Protein AF-A0A2D6X754-F1 (afdb_monomer_lite)

Foldseek 3Di:
DDPVQQADLVDEAEAEDAPVPDPPPPDDDQPPDFDWDDPCPPCPCSQPSHHYTYGYHHCFQAQLLRVLVVLVVCVVVVNLVVDFKDKRAHPQKDFLDADPPPPPPDRPCCLAVVPDDPAAFKEALAKAKDWDAPPDDDPDPLCRLVPCPVDDDRHPLDLPIAIQIWHARRIMMGGSVLSVLCVVLCLSPNVDRDGDPSCSCRVHGSVSQVSCLVVRHAHYYLDPLRPPQGSNDSCSSVSSVVSLAQRNCQQDACRRNNGHDDSNSSSMDRNPPDDPDPPDPHPCPVVVVVVVVVVVVVVVVD

Structure (mmCIF, N/CA/C/O backbone):
data_AF-A0A2D6X754-F1
#
_entry.id   AF-A0A2D6X754-F1
#
loop_
_atom_site.group_PDB
_atom_site.id
_atom_site.type_symbol
_atom_site.label_atom_id
_atom_site.label_alt_id
_atom_site.label_comp_id
_atom_site.label_asym_id
_atom_site.label_entity_id
_atom_site.label_seq_id
_atom_site.pdbx_PDB_ins_code
_atom_site.Cartn_x
_atom_site.Cartn_y
_atom_site.Cartn_z
_atom_site.occupancy
_atom_site.B_iso_or_equiv
_atom_site.auth_seq_id
_atom_site.auth_comp_id
_atom_site.auth_asym_id
_atom_site.auth_atom_id
_atom_site.pdbx_PDB_model_num
ATOM 1 N N . MET A 1 1 ? -20.996 18.149 6.672 1.00 32.00 1 MET A N 1
ATOM 2 C CA . MET A 1 1 ? -20.434 18.498 5.347 1.00 32.00 1 MET A CA 1
ATOM 3 C C . MET A 1 1 ? -19.478 17.388 4.972 1.00 32.00 1 MET A C 1
ATOM 5 O O . MET A 1 1 ? -18.436 17.264 5.597 1.00 32.00 1 MET A O 1
ATOM 9 N N . ASP A 1 2 ? -19.907 16.539 4.048 1.00 36.31 2 ASP A N 1
ATOM 10 C CA . ASP A 1 2 ? -19.253 15.282 3.703 1.00 36.31 2 ASP A CA 1
ATOM 11 C C . ASP A 1 2 ? -17.876 15.542 3.064 1.00 36.31 2 ASP A C 1
ATOM 13 O O . ASP A 1 2 ? -17.756 16.256 2.061 1.00 36.31 2 ASP A O 1
ATOM 17 N N . ASN A 1 3 ? -16.809 15.027 3.676 1.00 42.12 3 ASN A N 1
ATOM 18 C CA . ASN A 1 3 ? -15.446 15.225 3.180 1.00 42.12 3 ASN A CA 1
ATOM 19 C C . ASN A 1 3 ? -15.182 14.452 1.876 1.00 42.12 3 ASN A C 1
ATOM 21 O O . ASN A 1 3 ? -14.131 14.658 1.260 1.00 42.12 3 ASN A O 1
ATOM 25 N N . GLY A 1 4 ? -16.146 13.643 1.419 1.00 52.50 4 GLY A N 1
ATOM 26 C CA . GLY A 1 4 ? -16.016 12.752 0.267 1.00 52.50 4 GLY A CA 1
ATOM 27 C C . GLY A 1 4 ? -15.245 11.473 0.598 1.00 52.50 4 GLY A C 1
ATOM 28 O O . GLY A 1 4 ? -15.056 10.640 -0.280 1.00 52.50 4 GLY A O 1
ATOM 29 N N . VAL A 1 5 ? -14.806 11.325 1.852 1.00 59.38 5 VAL A N 1
ATOM 30 C CA . VAL A 1 5 ? -14.336 10.063 2.421 1.00 59.38 5 VAL A CA 1
ATOM 31 C C . VAL A 1 5 ? -15.564 9.421 3.049 1.00 59.38 5 VAL A C 1
ATOM 33 O O . VAL A 1 5 ? -16.036 9.883 4.086 1.00 59.38 5 VAL A O 1
ATOM 36 N N . LYS A 1 6 ? -16.108 8.397 2.393 1.00 67.81 6 LYS A N 1
ATOM 37 C CA . LYS A 1 6 ? -17.151 7.562 2.981 1.00 67.81 6 LYS A CA 1
ATOM 38 C C . LYS A 1 6 ? -16.463 6.572 3.910 1.00 67.81 6 LYS A C 1
ATOM 40 O O . LYS A 1 6 ? -15.642 5.790 3.439 1.00 67.81 6 LYS A O 1
ATOM 45 N N . TYR A 1 7 ? -16.773 6.647 5.196 1.00 75.62 7 TYR A N 1
ATOM 46 C CA . TYR A 1 7 ? -16.356 5.630 6.146 1.00 75.62 7 TYR A CA 1
ATOM 47 C C . TYR A 1 7 ? -17.317 4.446 6.053 1.00 75.62 7 TYR A C 1
ATOM 49 O O . TYR A 1 7 ? -18.530 4.639 5.934 1.00 75.62 7 TYR A O 1
ATOM 57 N N . ASP A 1 8 ? -16.766 3.240 6.032 1.00 80.12 8 ASP A N 1
ATOM 58 C CA . ASP A 1 8 ? -17.525 2.001 5.935 1.00 80.12 8 ASP A CA 1
ATOM 59 C C . ASP A 1 8 ? -17.558 1.304 7.296 1.00 80.12 8 ASP A C 1
ATOM 61 O O . ASP A 1 8 ? -16.564 1.288 8.016 1.00 80.12 8 ASP A O 1
ATOM 65 N N . LYS A 1 9 ? -18.709 0.743 7.657 1.00 81.81 9 LYS A N 1
ATOM 66 C CA . LYS A 1 9 ? -18.890 0.008 8.916 1.00 81.81 9 LYS A CA 1
ATOM 67 C C . LYS A 1 9 ? -18.151 -1.334 8.910 1.00 81.81 9 LYS A C 1
ATOM 69 O O . LYS A 1 9 ? -17.876 -1.871 9.975 1.00 81.81 9 LYS A O 1
ATOM 74 N N . ASP A 1 10 ? -17.852 -1.847 7.717 1.00 85.00 10 ASP A N 1
ATOM 75 C CA . ASP A 1 10 ? -17.143 -3.110 7.515 1.00 85.00 10 ASP A CA 1
ATOM 76 C C . ASP A 1 10 ? -15.613 -2.890 7.457 1.00 85.00 10 ASP A C 1
ATOM 78 O O . ASP A 1 10 ? -14.855 -3.810 7.156 1.00 85.00 10 ASP A O 1
ATOM 82 N N . VAL A 1 11 ? -15.144 -1.662 7.731 1.00 90.06 11 VAL A N 1
ATOM 83 C CA . VAL A 1 11 ? -13.727 -1.284 7.772 1.00 90.06 11 VAL A CA 1
ATOM 84 C C . VAL A 1 11 ? -13.398 -0.680 9.134 1.00 90.06 11 VAL A C 1
ATOM 86 O O . VAL A 1 11 ? -14.000 0.307 9.554 1.00 90.06 11 VAL A O 1
ATOM 89 N N . ASP A 1 12 ? -12.376 -1.224 9.790 1.00 90.69 12 ASP A N 1
ATOM 90 C CA . ASP A 1 12 ? -11.794 -0.609 10.980 1.00 90.69 12 ASP A CA 1
ATOM 91 C C . ASP A 1 12 ? -10.751 0.442 10.590 1.00 90.69 12 ASP A C 1
ATOM 93 O O . ASP A 1 12 ? -9.808 0.172 9.841 1.00 90.69 12 ASP A O 1
ATOM 97 N N . TYR A 1 13 ? -10.868 1.641 11.155 1.00 90.38 13 TYR A N 1
ATOM 98 C CA . TYR A 1 13 ? -9.925 2.731 10.909 1.00 90.38 13 TYR A CA 1
ATOM 99 C C . TYR A 1 13 ? -8.972 2.897 12.089 1.00 90.38 13 TYR A C 1
ATOM 101 O O . TYR A 1 13 ? -9.395 3.169 13.210 1.00 90.38 13 TYR A O 1
ATOM 109 N N . MET A 1 14 ? -7.668 2.796 11.837 1.00 90.75 14 MET A N 1
ATOM 110 C CA . MET A 1 14 ? -6.633 2.999 12.854 1.00 90.75 14 MET A CA 1
ATOM 111 C C . MET A 1 14 ? -5.862 4.284 12.556 1.00 90.75 14 MET A C 1
ATOM 113 O O . MET A 1 14 ? -5.132 4.380 11.571 1.00 90.75 14 MET A O 1
ATOM 117 N N . PHE A 1 15 ? -6.042 5.293 13.404 1.00 88.19 15 PHE A N 1
ATOM 118 C CA . PHE A 1 15 ? -5.400 6.596 13.275 1.00 88.19 15 PHE A CA 1
ATOM 119 C C . PHE A 1 15 ? -4.187 6.681 14.191 1.00 88.19 15 PHE A C 1
ATOM 121 O O . PHE A 1 15 ? -4.312 6.539 15.405 1.00 88.19 15 PHE A O 1
ATOM 128 N N . VAL A 1 16 ? -3.024 6.979 13.618 1.00 88.00 16 VAL A N 1
ATOM 129 C CA . VAL A 1 16 ? -1.785 7.188 14.373 1.00 88.00 16 VAL A CA 1
ATOM 130 C C . VAL A 1 16 ? -1.513 8.682 14.502 1.00 88.00 16 VAL A C 1
ATOM 132 O O . VAL A 1 16 ? -1.472 9.402 13.504 1.00 88.00 16 VAL A O 1
ATOM 135 N N . VAL A 1 17 ? -1.325 9.149 15.732 1.00 84.31 17 VAL A N 1
ATOM 136 C CA . VAL A 1 17 ? -1.020 10.541 16.060 1.00 84.31 17 VAL A CA 1
ATOM 137 C C . VAL A 1 17 ? 0.337 10.618 16.738 1.00 84.31 17 VAL A C 1
ATOM 139 O O . VAL A 1 17 ? 0.561 10.048 17.805 1.00 84.31 17 VAL A O 1
ATOM 142 N N . ASN A 1 18 ? 1.235 11.376 16.118 1.00 83.06 18 ASN A N 1
ATOM 143 C CA . ASN A 1 18 ? 2.538 11.665 16.692 1.00 83.06 18 ASN A CA 1
ATOM 144 C C . ASN A 1 18 ? 2.386 12.757 17.763 1.00 83.06 18 ASN A C 1
ATOM 146 O O . ASN A 1 18 ? 1.752 13.788 17.524 1.00 83.06 18 ASN A O 1
ATOM 150 N N . ILE A 1 19 ? 2.934 12.514 18.953 1.00 75.06 19 ILE A N 1
ATOM 151 C CA . ILE A 1 19 ? 2.722 13.348 20.150 1.00 75.06 19 ILE A CA 1
ATOM 152 C C . ILE A 1 19 ? 3.461 14.692 20.050 1.00 75.06 19 ILE A C 1
ATOM 154 O O . ILE A 1 19 ? 3.013 15.689 20.622 1.00 75.06 19 ILE A O 1
ATOM 158 N N . ASP A 1 20 ? 4.518 14.768 19.238 1.00 63.47 20 ASP A N 1
ATOM 159 C CA . ASP A 1 20 ? 5.234 16.008 18.929 1.00 63.47 20 ASP A CA 1
ATOM 160 C C . ASP A 1 20 ? 4.395 16.912 18.008 1.00 63.47 20 ASP A C 1
ATOM 162 O O . ASP A 1 20 ? 4.616 17.012 16.803 1.00 63.47 20 ASP A O 1
ATOM 166 N N . GLY A 1 21 ? 3.369 17.547 18.574 1.00 48.19 21 GLY A N 1
ATOM 167 C CA . GLY A 1 21 ? 2.449 18.420 17.838 1.00 48.19 21 GLY A CA 1
ATOM 168 C C . GLY A 1 21 ? 1.068 18.582 18.469 1.00 48.19 21 GLY A C 1
ATOM 169 O O . GLY A 1 21 ? 0.351 19.515 18.111 1.00 48.19 21 GLY A O 1
ATOM 170 N N . PHE A 1 22 ? 0.697 17.737 19.437 1.00 42.50 22 PHE A N 1
ATOM 171 C CA . PHE A 1 22 ? -0.524 17.908 20.224 1.00 42.50 22 PHE A CA 1
ATOM 172 C C . PHE A 1 22 ? -0.191 18.327 21.656 1.00 42.50 22 PHE A C 1
ATOM 174 O O . PHE A 1 22 ? 0.539 17.652 22.373 1.00 42.50 22 PHE A O 1
ATOM 181 N N . SER A 1 23 ? -0.802 19.416 22.119 1.00 40.66 23 SER A N 1
ATOM 182 C CA . SER A 1 23 ? -0.818 19.824 23.527 1.00 40.66 23 SER A CA 1
ATOM 183 C C . SER A 1 23 ? -1.727 18.924 24.384 1.00 40.66 23 SER A C 1
ATOM 185 O O . SER A 1 23 ? -2.465 19.418 25.229 1.00 40.66 23 SER A O 1
ATOM 187 N N . LEU A 1 24 ? -1.704 17.606 24.168 1.00 46.09 24 LEU A N 1
ATOM 188 C CA . LEU A 1 24 ? -2.275 16.609 25.080 1.00 46.09 24 LEU A CA 1
ATOM 189 C C . LEU A 1 24 ? -1.163 16.168 26.037 1.00 46.09 24 LEU A C 1
ATOM 191 O O . LEU A 1 24 ? -0.734 15.022 26.051 1.00 46.09 24 LEU A O 1
ATOM 195 N N . LYS A 1 25 ? -0.605 17.134 26.771 1.00 41.12 25 LYS A N 1
ATOM 196 C CA . LYS A 1 25 ? 0.648 16.964 27.516 1.00 41.12 25 LYS A CA 1
ATOM 197 C C . LYS A 1 25 ? 0.462 16.451 28.948 1.00 41.12 25 LYS A C 1
ATOM 199 O O . LYS A 1 25 ? 1.336 16.698 29.771 1.00 41.12 25 LYS A O 1
ATOM 204 N N . SER A 1 26 ? -0.638 15.769 29.277 1.00 41.66 26 SER A N 1
ATOM 205 C CA . SER A 1 26 ? -0.872 15.385 30.678 1.00 41.66 26 SER A CA 1
ATOM 206 C C . SER A 1 26 ? -1.496 14.024 30.973 1.00 41.66 26 SER A C 1
ATOM 208 O O . SER A 1 26 ? -1.582 13.718 32.154 1.00 41.66 26 SER A O 1
ATOM 210 N N . GLU A 1 27 ? -1.890 13.185 30.005 1.00 45.94 27 GLU A N 1
ATOM 211 C CA . GLU A 1 27 ? -2.621 11.949 30.377 1.00 45.94 27 GLU A CA 1
ATOM 212 C C . GLU A 1 27 ? -2.177 10.638 29.722 1.00 45.94 27 GLU A C 1
ATOM 214 O O . GLU A 1 27 ? -2.648 9.587 30.147 1.00 45.94 27 GLU A O 1
ATOM 219 N N . VAL A 1 28 ? -1.251 10.632 28.757 1.00 47.59 28 VAL A N 1
ATOM 220 C CA . VAL A 1 28 ? -0.825 9.367 28.132 1.00 47.59 28 VAL A CA 1
ATOM 221 C C . VAL A 1 28 ? 0.690 9.255 28.117 1.00 47.59 28 VAL A C 1
ATOM 223 O O . VAL A 1 28 ? 1.375 9.942 27.363 1.00 47.59 28 VAL A O 1
ATOM 226 N N . ASP A 1 29 ? 1.207 8.382 28.980 1.00 45.25 29 ASP A N 1
ATOM 227 C CA . ASP A 1 29 ? 2.594 7.934 28.949 1.00 45.25 29 ASP A CA 1
ATOM 228 C C . ASP A 1 29 ? 2.814 7.090 27.681 1.00 45.25 29 ASP A C 1
ATOM 230 O O . ASP A 1 29 ? 2.382 5.938 27.576 1.00 45.25 29 ASP A O 1
ATOM 234 N N . SER A 1 30 ? 3.460 7.704 26.686 1.00 47.53 30 SER A N 1
ATOM 235 C CA . SER A 1 30 ? 3.694 7.135 25.355 1.00 47.53 30 SER A CA 1
ATOM 236 C C . SER A 1 30 ? 4.577 5.889 25.365 1.00 47.53 30 SER A C 1
ATOM 238 O O . SER A 1 30 ? 4.575 5.133 24.391 1.00 47.53 30 SER A O 1
ATOM 240 N N . LYS A 1 31 ? 5.306 5.651 26.463 1.00 42.88 31 LYS A N 1
ATOM 241 C CA . LYS A 1 31 ? 6.276 4.558 26.574 1.00 42.88 31 LYS A CA 1
ATOM 242 C C . LYS A 1 31 ? 5.753 3.345 27.326 1.00 42.88 31 LYS A C 1
ATOM 244 O O . LYS A 1 31 ? 6.310 2.267 27.145 1.00 42.88 31 LYS A O 1
ATOM 249 N N . THR A 1 32 ? 4.696 3.487 28.126 1.00 43.34 32 THR A N 1
ATOM 250 C CA . THR A 1 32 ? 4.194 2.380 28.955 1.00 43.34 32 THR A CA 1
ATOM 251 C C . THR A 1 32 ? 2.835 1.839 28.526 1.00 43.34 32 THR A C 1
ATOM 253 O O . THR A 1 32 ? 2.556 0.687 28.854 1.00 43.34 32 THR A O 1
ATOM 256 N N . ASN A 1 33 ? 2.006 2.576 27.761 1.00 45.62 33 ASN A N 1
ATOM 257 C CA . ASN A 1 33 ? 0.754 2.002 27.237 1.00 45.62 33 ASN A CA 1
ATOM 258 C C . ASN A 1 33 ? 0.060 2.810 26.108 1.00 45.62 33 ASN A C 1
ATOM 260 O O . ASN A 1 33 ? -0.876 3.572 26.368 1.00 45.62 33 ASN A O 1
ATOM 264 N N . PRO A 1 34 ? 0.411 2.618 24.820 1.00 51.06 34 PRO A N 1
ATOM 265 C CA . PRO A 1 34 ? -0.417 3.092 23.711 1.00 51.06 34 PRO A CA 1
ATOM 266 C C . PRO A 1 34 ? -1.677 2.225 23.622 1.00 51.06 34 PRO A C 1
ATOM 268 O O . PRO A 1 34 ? -1.683 1.183 22.969 1.00 51.06 34 PRO A O 1
ATOM 271 N N . SER A 1 35 ? -2.727 2.635 24.329 1.00 56.31 35 SER A N 1
ATOM 272 C CA . SER A 1 35 ? -4.058 2.033 24.218 1.00 56.31 35 SER A CA 1
ATOM 273 C C . SER A 1 35 ? -4.779 2.574 22.982 1.00 56.31 35 SER A C 1
ATOM 275 O O . SER A 1 35 ? -4.536 3.704 22.557 1.00 56.31 35 SER A O 1
ATOM 277 N N . PHE A 1 36 ? -5.673 1.775 22.398 1.00 63.03 36 PHE A N 1
ATOM 278 C CA . PHE A 1 36 ? -6.602 2.263 21.382 1.00 63.03 36 PHE A CA 1
ATOM 279 C C . PHE A 1 36 ? -7.691 3.112 22.054 1.00 63.03 36 PHE A C 1
ATOM 281 O O . PHE A 1 36 ? -8.396 2.619 22.932 1.00 63.03 36 PHE A O 1
ATOM 288 N N . PHE A 1 37 ? -7.855 4.367 21.634 1.00 64.56 37 PHE A N 1
ATOM 289 C CA . PHE A 1 37 ? -8.924 5.251 22.127 1.00 64.56 37 PHE A CA 1
ATOM 290 C C . PHE A 1 37 ? -10.001 5.477 21.059 1.00 64.56 37 PHE A C 1
ATOM 292 O O . PHE A 1 37 ? -9.697 5.488 19.866 1.00 64.56 37 PHE A O 1
ATOM 299 N N . SER A 1 38 ? -11.252 5.703 21.472 1.00 63.84 38 SER A N 1
ATOM 300 C CA . SER A 1 38 ? -12.324 6.100 20.548 1.00 63.84 38 SER A CA 1
ATOM 301 C C . SER A 1 38 ? -12.141 7.567 20.113 1.00 63.84 38 SER A C 1
ATOM 303 O O . SER A 1 38 ? -12.009 8.433 20.980 1.00 63.84 38 SER A O 1
ATOM 305 N N . PRO A 1 39 ? -12.146 7.908 18.808 1.00 58.19 39 PRO A N 1
ATOM 306 C CA . PRO A 1 39 ? -11.902 9.274 18.325 1.00 58.19 39 PRO A CA 1
ATOM 307 C C . PRO A 1 39 ? -13.064 10.272 18.520 1.00 58.19 39 PRO A C 1
ATOM 309 O O . PRO A 1 39 ? -13.066 11.337 17.889 1.00 58.19 39 PRO A O 1
ATOM 312 N N . SER A 1 40 ? -14.065 9.943 19.342 1.00 55.25 40 SER A N 1
ATOM 313 C CA . SER A 1 40 ? -15.399 10.565 19.339 1.00 55.25 40 SER A CA 1
ATOM 314 C C . SER A 1 40 ? -15.411 12.091 19.495 1.00 55.25 40 SER A C 1
ATOM 316 O O . SER A 1 40 ? -16.270 12.750 18.917 1.00 55.25 40 SER A O 1
ATOM 318 N N . GLU A 1 41 ? -14.446 12.687 20.200 1.00 52.31 41 GLU A N 1
ATOM 319 C CA . GLU A 1 41 ? -14.429 14.140 20.445 1.00 52.31 41 GLU A CA 1
ATOM 320 C C . GLU A 1 41 ? -13.942 14.983 19.252 1.00 52.31 41 GLU A C 1
ATOM 322 O O . GLU A 1 41 ? -14.348 16.136 19.111 1.00 52.31 41 GLU A O 1
ATOM 327 N N . LYS A 1 42 ? -13.088 14.438 18.369 1.00 52.69 42 LYS A N 1
ATOM 328 C CA . LYS A 1 42 ? -12.464 15.213 17.269 1.00 52.69 42 LYS A CA 1
ATOM 329 C C . LYS A 1 42 ? -13.120 15.014 15.908 1.00 52.69 42 LYS A C 1
ATOM 331 O O . LYS A 1 42 ? -13.037 15.904 15.064 1.00 52.69 42 LYS A O 1
ATOM 336 N N . PHE A 1 43 ? -13.750 13.865 15.682 1.00 57.19 43 PHE A N 1
ATOM 337 C CA . PHE A 1 43 ? -14.337 13.523 14.383 1.00 57.19 43 PHE A CA 1
ATOM 338 C C . PHE A 1 43 ? -15.857 13.753 14.318 1.00 57.19 43 PHE A C 1
ATOM 340 O O . PHE A 1 43 ? -16.434 13.683 13.231 1.00 57.19 43 PHE A O 1
ATOM 347 N N . GLY A 1 44 ? -16.506 14.091 15.441 1.00 60.69 44 GLY A N 1
ATOM 348 C CA . GLY A 1 44 ? -17.955 14.308 15.510 1.00 60.69 44 GLY A CA 1
ATOM 349 C C . GLY A 1 44 ? -18.739 13.127 14.924 1.00 60.69 44 GLY A C 1
ATOM 350 O O . GLY A 1 44 ? -18.314 11.980 15.028 1.00 60.69 44 GLY A O 1
ATOM 351 N N . ASN A 1 45 ? -19.843 13.409 14.227 1.00 64.06 45 ASN A N 1
ATOM 352 C CA . ASN A 1 45 ? -20.685 12.375 13.606 1.00 64.06 45 ASN A CA 1
ATOM 353 C C . ASN A 1 45 ? -20.042 11.701 12.372 1.00 64.06 45 ASN A C 1
ATOM 355 O O . ASN A 1 45 ? -20.653 10.823 11.775 1.00 64.06 45 ASN A O 1
ATOM 359 N N . ALA A 1 46 ? -18.839 12.103 11.934 1.00 64.94 46 ALA A N 1
ATOM 360 C CA . ALA A 1 46 ? -18.222 11.534 10.727 1.00 64.94 46 ALA A CA 1
ATOM 361 C C . ALA A 1 46 ? -17.840 10.051 10.882 1.00 64.94 46 ALA A C 1
ATOM 363 O O . ALA A 1 46 ? -17.693 9.361 9.880 1.00 64.94 46 ALA A O 1
ATOM 364 N N . LEU A 1 47 ? -17.687 9.584 12.124 1.00 67.94 47 LEU A N 1
ATOM 365 C CA . LEU A 1 47 ? -17.387 8.193 12.472 1.00 67.94 47 LEU A CA 1
ATOM 366 C C . LEU A 1 47 ? -18.572 7.508 13.173 1.00 67.94 47 LEU A C 1
ATOM 368 O O . LEU A 1 47 ? -18.403 6.484 13.829 1.00 67.94 47 LEU A O 1
ATOM 372 N N . GLU A 1 48 ? -19.776 8.077 13.084 1.00 70.19 48 GLU A N 1
ATOM 373 C CA . GLU A 1 48 ? -20.963 7.473 13.687 1.00 70.19 48 GLU A CA 1
ATOM 374 C C . GLU A 1 48 ? -21.241 6.100 13.051 1.00 70.19 48 GLU A C 1
ATOM 376 O O . GLU A 1 48 ? -21.378 5.982 11.834 1.00 70.19 48 GLU A O 1
ATOM 381 N N . GLY A 1 49 ? -21.286 5.050 13.877 1.00 71.25 49 GLY A N 1
ATOM 382 C CA . GLY A 1 49 ? -21.457 3.667 13.417 1.00 71.25 49 GLY A CA 1
ATOM 383 C C . GLY A 1 49 ? -20.219 3.042 12.761 1.00 71.25 49 GLY A C 1
ATOM 384 O O . GLY A 1 49 ? -20.327 1.951 12.207 1.00 71.25 49 GLY A O 1
ATOM 385 N N . VAL A 1 50 ? -19.063 3.709 12.826 1.00 79.81 50 VAL A N 1
ATOM 386 C CA . VAL A 1 50 ? -17.791 3.246 12.260 1.00 79.81 50 VAL A CA 1
ATOM 387 C C . VAL A 1 50 ? -16.829 2.910 13.391 1.00 79.81 50 VAL A C 1
ATOM 389 O O . VAL A 1 50 ? -16.626 3.702 14.313 1.00 79.81 50 VAL A O 1
ATOM 392 N N . SER A 1 51 ? -16.204 1.740 13.306 1.00 83.19 51 SER A N 1
ATOM 393 C CA . SER A 1 51 ? -15.146 1.350 14.227 1.00 83.19 51 SER A CA 1
ATOM 394 C C . SER A 1 51 ? -13.872 2.121 13.894 1.00 83.19 51 SER A C 1
ATOM 396 O O . SER A 1 51 ? -13.282 1.998 12.818 1.00 83.19 51 SER A O 1
ATOM 398 N N . ALA A 1 52 ? -13.463 2.980 14.819 1.00 83.00 52 ALA A N 1
ATOM 399 C CA . ALA A 1 52 ? -12.262 3.773 14.679 1.00 83.00 52 ALA A CA 1
ATOM 400 C C . ALA A 1 52 ? -11.477 3.772 15.983 1.00 83.00 52 ALA A C 1
ATOM 402 O O . ALA A 1 52 ? -12.039 3.889 17.073 1.00 83.00 52 ALA A O 1
ATOM 403 N N . LYS A 1 53 ? -10.161 3.651 15.857 1.00 82.75 53 LYS A N 1
ATOM 404 C CA . LYS A 1 53 ? -9.223 3.561 16.967 1.00 82.75 53 LYS A CA 1
ATOM 405 C C . LYS A 1 53 ? -8.124 4.599 16.776 1.00 82.75 53 LYS A C 1
ATOM 407 O O . LYS A 1 53 ? -7.605 4.775 15.676 1.00 82.75 53 LYS A O 1
ATOM 412 N N . LEU A 1 54 ? -7.767 5.288 17.849 1.00 81.56 54 LEU A N 1
ATOM 413 C CA . LEU A 1 54 ? -6.686 6.265 17.890 1.00 81.56 54 LEU A CA 1
ATOM 414 C C . LEU A 1 54 ? -5.492 5.689 18.649 1.00 81.56 54 LEU A C 1
ATOM 416 O O . LEU A 1 54 ? -5.666 5.117 19.722 1.00 81.56 54 LEU A O 1
ATOM 420 N N . MET A 1 55 ? -4.294 5.901 18.118 1.00 81.81 55 MET A N 1
ATOM 421 C CA . MET A 1 55 ? -3.030 5.488 18.710 1.00 81.81 55 MET A CA 1
ATOM 422 C C . MET A 1 55 ? -2.077 6.671 18.783 1.00 81.81 55 MET A C 1
ATOM 424 O O . MET A 1 55 ? -1.882 7.374 17.795 1.00 81.81 55 MET A O 1
ATOM 428 N N . MET A 1 56 ? -1.475 6.884 19.949 1.00 82.69 56 MET A N 1
ATOM 429 C CA . MET A 1 56 ? -0.504 7.954 20.162 1.00 82.69 56 MET A CA 1
ATOM 430 C C . MET A 1 56 ? 0.898 7.380 20.333 1.00 82.69 56 MET A C 1
ATOM 432 O O . MET A 1 56 ? 1.069 6.362 21.001 1.00 82.69 56 MET A O 1
ATOM 436 N N . ARG A 1 57 ? 1.892 8.032 19.725 1.00 85.94 57 ARG A N 1
ATOM 437 C CA . ARG A 1 57 ? 3.296 7.593 19.748 1.00 85.94 57 ARG A CA 1
ATOM 438 C C . ARG A 1 57 ? 4.279 8.750 19.560 1.00 85.94 57 ARG A C 1
ATOM 440 O O . ARG A 1 57 ? 3.903 9.825 19.095 1.00 85.94 57 ARG A O 1
ATOM 447 N N . ASP A 1 58 ? 5.548 8.513 19.869 1.00 84.44 58 ASP A N 1
ATOM 448 C CA . ASP A 1 58 ? 6.642 9.463 19.616 1.00 84.44 58 ASP A CA 1
ATOM 449 C C . ASP A 1 58 ? 6.863 9.646 18.097 1.00 84.44 58 ASP A C 1
ATOM 451 O O . ASP A 1 58 ? 6.592 8.730 17.318 1.00 84.44 58 ASP A O 1
ATOM 455 N N . ASN A 1 59 ? 7.351 10.797 17.623 1.00 86.12 59 ASN A N 1
ATOM 456 C CA . ASN A 1 59 ? 7.504 11.069 16.183 1.00 86.12 59 ASN A CA 1
ATOM 457 C C . ASN A 1 59 ? 8.820 10.512 15.591 1.00 86.12 59 ASN A C 1
ATOM 459 O O . ASN A 1 59 ? 9.699 11.280 15.212 1.00 86.12 59 ASN A O 1
ATOM 463 N N . VAL A 1 60 ? 8.950 9.184 15.494 1.00 88.88 60 VAL A N 1
ATOM 464 C CA . VAL A 1 60 ? 10.150 8.494 14.963 1.00 88.88 60 VAL A CA 1
ATOM 465 C C . VAL A 1 60 ? 9.802 7.461 13.883 1.00 88.88 60 VAL A C 1
ATOM 467 O O . VAL A 1 60 ? 8.721 6.876 13.882 1.00 88.88 60 VAL A O 1
ATOM 470 N N . GLY A 1 61 ? 10.694 7.207 12.937 1.00 88.69 61 GLY A N 1
ATOM 471 C CA . GLY A 1 61 ? 10.519 6.215 11.873 1.00 88.69 61 GLY A CA 1
ATOM 472 C C . GLY A 1 61 ? 9.574 6.627 10.745 1.00 88.69 61 GLY A C 1
ATOM 473 O O . GLY A 1 61 ? 9.248 5.812 9.882 1.00 88.69 61 GLY A O 1
ATOM 474 N N . ARG A 1 62 ? 9.124 7.890 10.727 1.00 89.69 62 ARG A N 1
ATOM 475 C CA . ARG A 1 62 ? 8.225 8.449 9.699 1.00 89.69 62 ARG A CA 1
ATOM 476 C C . ARG A 1 62 ? 6.981 7.567 9.484 1.00 89.69 62 ARG A C 1
ATOM 478 O O . ARG A 1 62 ? 6.375 7.090 10.441 1.00 89.69 62 ARG A O 1
ATOM 485 N N . ASP A 1 63 ? 6.591 7.385 8.224 1.00 90.69 63 ASP A N 1
ATOM 486 C CA . ASP A 1 63 ? 5.415 6.636 7.789 1.00 90.69 63 ASP A CA 1
ATOM 487 C C . ASP A 1 63 ? 5.485 5.181 8.301 1.00 90.69 63 ASP A C 1
ATOM 489 O O . ASP A 1 63 ? 4.552 4.716 8.955 1.00 90.69 63 ASP A O 1
ATOM 493 N N . PHE A 1 64 ? 6.631 4.509 8.116 1.00 94.31 64 PHE A N 1
ATOM 494 C CA . PHE A 1 64 ? 6.845 3.130 8.570 1.00 94.31 64 PHE A CA 1
ATOM 495 C C . PHE A 1 64 ? 6.858 2.976 10.080 1.00 94.31 64 PHE A C 1
ATOM 497 O O . PHE A 1 64 ? 6.355 1.978 10.575 1.00 94.31 64 PHE A O 1
ATOM 504 N N . GLY A 1 65 ? 7.347 3.964 10.824 1.00 93.69 65 GLY A N 1
ATOM 505 C CA . GLY A 1 65 ? 7.187 3.974 12.268 1.00 93.69 65 GLY A CA 1
ATOM 506 C C . GLY A 1 65 ? 5.704 3.888 12.634 1.00 93.69 65 GLY A C 1
ATOM 507 O O . GLY A 1 65 ? 5.313 3.055 13.457 1.00 93.69 65 GLY A O 1
ATOM 508 N N . GLY A 1 66 ? 4.871 4.757 12.057 1.00 92.94 66 GLY A N 1
ATOM 509 C CA . GLY A 1 66 ? 3.430 4.744 12.312 1.00 92.94 66 GLY A CA 1
ATOM 510 C C . GLY A 1 66 ? 2.799 3.389 11.989 1.00 92.94 66 GLY A C 1
ATOM 511 O O . GLY A 1 66 ? 2.052 2.854 12.805 1.00 92.94 66 GLY A O 1
ATOM 512 N N . TYR A 1 67 ? 3.169 2.805 10.849 1.00 96.12 67 TYR A N 1
ATOM 513 C CA . TYR A 1 67 ? 2.703 1.484 10.426 1.00 96.12 67 TYR A CA 1
ATOM 514 C C . TYR A 1 67 ? 3.142 0.373 11.391 1.00 96.12 67 TYR A C 1
ATOM 516 O O . TYR A 1 67 ? 2.293 -0.384 11.859 1.00 96.12 67 TYR A O 1
ATOM 524 N N . SER A 1 68 ? 4.426 0.323 11.765 1.00 95.94 68 SER A N 1
ATOM 525 C CA . SER A 1 68 ? 4.963 -0.647 12.730 1.00 95.94 68 SER A CA 1
ATOM 526 C C . SER A 1 68 ? 4.250 -0.574 14.075 1.00 95.94 68 SER A C 1
ATOM 528 O O . SER A 1 68 ? 3.945 -1.603 14.660 1.00 95.94 68 SER A O 1
ATOM 530 N N . CYS A 1 69 ? 3.931 0.634 14.550 1.00 93.69 69 CYS A N 1
ATOM 531 C CA . CYS A 1 69 ? 3.234 0.830 15.821 1.00 93.69 69 CYS A CA 1
ATOM 532 C C . CYS A 1 69 ? 1.855 0.151 15.833 1.00 93.69 69 CYS A C 1
ATOM 534 O O . CYS A 1 69 ? 1.496 -0.524 16.797 1.00 93.69 69 CYS A O 1
ATOM 536 N N . VAL A 1 70 ? 1.101 0.287 14.738 1.00 94.06 70 VAL A N 1
ATOM 537 C CA . VAL A 1 70 ? -0.212 -0.355 14.598 1.00 94.06 70 VAL A CA 1
ATOM 538 C C . VAL A 1 70 ? -0.068 -1.869 14.496 1.00 94.06 70 VAL A C 1
ATOM 540 O O . VAL A 1 70 ? -0.758 -2.590 15.215 1.00 94.06 70 VAL A O 1
ATOM 543 N N . VAL A 1 71 ? 0.843 -2.352 13.649 1.00 96.50 71 VAL A N 1
ATOM 544 C CA . VAL A 1 71 ? 1.063 -3.792 13.443 1.00 96.50 71 VAL A CA 1
ATOM 545 C C . VAL A 1 71 ? 1.495 -4.477 14.741 1.00 96.50 71 VAL A C 1
ATOM 547 O O . VAL A 1 71 ? 0.877 -5.463 15.136 1.00 96.50 71 VAL A O 1
ATOM 550 N N . ASP A 1 72 ? 2.467 -3.914 15.462 1.00 95.12 72 ASP A N 1
ATOM 551 C CA . ASP A 1 72 ? 2.937 -4.412 16.764 1.00 95.12 72 ASP A CA 1
ATOM 552 C C . ASP A 1 72 ? 1.791 -4.550 17.779 1.00 95.12 72 ASP A C 1
ATOM 554 O O . ASP A 1 72 ? 1.700 -5.532 18.518 1.00 95.12 72 ASP A O 1
ATOM 558 N N . ARG A 1 73 ? 0.852 -3.599 17.780 1.00 91.12 73 ARG A N 1
ATOM 559 C CA . ARG A 1 73 ? -0.318 -3.619 18.668 1.00 91.12 73 ARG A CA 1
ATOM 560 C C . ARG A 1 73 ? -1.341 -4.664 18.252 1.00 91.12 73 ARG A C 1
ATOM 562 O O . ARG A 1 73 ? -1.889 -5.327 19.131 1.00 91.12 73 ARG A O 1
ATOM 569 N N . LEU A 1 74 ? -1.591 -4.839 16.958 1.00 94.00 74 LEU A N 1
ATOM 570 C CA . LEU A 1 74 ? -2.468 -5.909 16.481 1.00 94.00 74 LEU A CA 1
ATOM 571 C C . LEU A 1 74 ? -1.901 -7.286 16.823 1.00 94.00 74 LEU A C 1
ATOM 573 O O . LEU A 1 74 ? -2.641 -8.134 17.317 1.00 94.00 74 LEU A O 1
ATOM 577 N N . VAL A 1 75 ? -0.596 -7.485 16.641 1.00 95.25 75 VAL A N 1
ATOM 578 C CA . VAL A 1 75 ? 0.087 -8.737 16.994 1.00 95.25 75 VAL A CA 1
ATOM 579 C C . VAL A 1 75 ? 0.037 -8.976 18.505 1.00 95.25 75 VAL A C 1
ATOM 581 O O . VAL A 1 75 ? -0.439 -10.021 18.943 1.00 95.25 75 VAL A O 1
ATOM 584 N N . SER A 1 76 ? 0.439 -7.991 19.313 1.00 93.25 76 SER A N 1
ATOM 585 C CA . SER A 1 76 ? 0.520 -8.131 20.777 1.00 93.25 76 SER A CA 1
ATOM 586 C C . SER A 1 76 ? -0.833 -8.382 21.452 1.00 93.25 76 SER A C 1
ATOM 588 O O . SER A 1 76 ? -0.880 -8.969 22.529 1.00 93.25 76 SER A O 1
ATOM 590 N N . ASN A 1 77 ? -1.936 -7.950 20.830 1.00 91.19 77 ASN A N 1
ATOM 591 C CA . ASN A 1 77 ? -3.295 -8.182 21.331 1.00 91.19 77 ASN A CA 1
ATOM 592 C C . ASN A 1 77 ? -3.995 -9.377 20.655 1.00 91.19 77 ASN A C 1
ATOM 594 O O . ASN A 1 77 ? -5.171 -9.609 20.919 1.00 91.19 77 ASN A O 1
ATOM 598 N N . GLY A 1 78 ? -3.314 -10.120 19.774 1.00 93.06 78 GLY A N 1
ATOM 599 C CA . GLY A 1 78 ? -3.903 -11.253 19.051 1.00 93.06 78 GLY A CA 1
ATOM 600 C C . GLY A 1 78 ? -4.965 -10.870 18.011 1.00 93.06 78 GLY A C 1
ATOM 601 O O . GLY A 1 78 ? -5.706 -11.737 17.559 1.00 93.06 78 GLY A O 1
ATOM 602 N N . LEU A 1 79 ? -5.031 -9.595 17.616 1.00 93.12 79 LEU A N 1
ATOM 603 C CA . LEU A 1 79 ? -6.044 -9.041 16.708 1.00 93.12 79 LEU A CA 1
ATOM 604 C C . LEU A 1 79 ? -5.625 -9.089 15.234 1.00 93.12 79 LEU A C 1
ATOM 606 O O . LEU A 1 79 ? -6.449 -8.862 14.357 1.00 93.12 79 LEU A O 1
ATOM 610 N N . ILE A 1 80 ? -4.351 -9.361 14.929 1.00 94.88 80 ILE A N 1
ATOM 611 C CA . ILE A 1 80 ? -3.860 -9.371 13.538 1.00 94.88 80 ILE A CA 1
ATOM 612 C C . ILE A 1 80 ? -4.645 -10.360 12.655 1.00 94.88 80 ILE A C 1
ATOM 614 O O . ILE A 1 80 ? -4.908 -10.080 11.492 1.00 94.88 80 ILE A O 1
ATOM 618 N N . ASN A 1 81 ? -5.106 -11.470 13.237 1.00 94.56 81 ASN A N 1
ATOM 619 C CA . ASN A 1 81 ? -5.851 -12.518 12.539 1.00 94.56 81 ASN A CA 1
ATOM 620 C C . ASN A 1 81 ? -7.336 -12.189 12.316 1.00 94.56 81 ASN A C 1
ATOM 622 O O . ASN A 1 81 ? -8.028 -12.966 11.663 1.00 94.56 81 ASN A O 1
ATOM 626 N N . GLU A 1 82 ? -7.834 -11.068 12.844 1.00 94.06 82 GLU A N 1
ATOM 627 C CA . GLU A 1 82 ? -9.221 -10.620 12.643 1.00 94.06 82 GLU A CA 1
ATOM 628 C C . GLU A 1 82 ? -9.416 -9.890 11.306 1.00 94.06 82 GLU A C 1
ATOM 630 O O . GLU A 1 82 ? -10.547 -9.644 10.896 1.00 94.06 82 GLU A O 1
ATOM 635 N N . TYR A 1 83 ? -8.322 -9.561 10.612 1.00 95.62 83 TYR A N 1
ATOM 636 C CA . TYR A 1 83 ? -8.334 -8.794 9.371 1.00 95.62 83 TYR A CA 1
ATOM 637 C C . TYR A 1 83 ? -7.896 -9.660 8.189 1.00 95.62 83 TYR A C 1
ATOM 639 O O . TYR A 1 83 ? -6.946 -10.445 8.283 1.00 95.62 83 TYR A O 1
ATOM 647 N N . ASP A 1 84 ? -8.588 -9.520 7.060 1.00 96.50 84 ASP A N 1
ATOM 648 C CA . ASP A 1 84 ? -8.217 -10.174 5.797 1.00 96.50 84 ASP A CA 1
ATOM 649 C C . ASP A 1 84 ? -7.273 -9.302 4.961 1.00 96.50 84 ASP A C 1
ATOM 651 O O . ASP A 1 84 ? -6.390 -9.813 4.273 1.00 96.50 84 ASP A O 1
ATOM 655 N N . TYR A 1 85 ? -7.436 -7.979 5.064 1.00 98.12 85 TYR A N 1
ATOM 656 C CA . TYR A 1 85 ? -6.676 -6.988 4.315 1.00 98.12 85 TYR A CA 1
ATOM 657 C C . TYR A 1 85 ? -6.216 -5.839 5.205 1.00 98.12 85 TYR A C 1
ATOM 659 O O . TYR A 1 85 ? -6.944 -5.371 6.082 1.00 98.12 85 TYR A O 1
ATOM 667 N N . PHE A 1 86 ? -5.031 -5.324 4.899 1.00 98.38 86 PHE A N 1
ATOM 6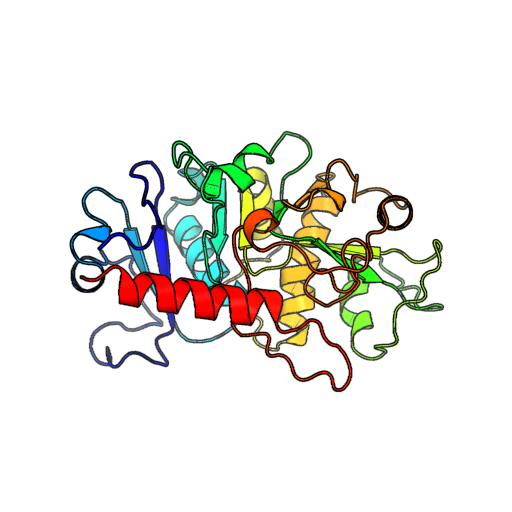68 C CA . PHE A 1 86 ? -4.405 -4.194 5.573 1.00 98.38 86 PHE A CA 1
ATOM 669 C C . PHE A 1 86 ? -4.123 -3.116 4.542 1.00 98.38 86 PHE A C 1
ATOM 671 O O . PHE A 1 86 ? -3.429 -3.374 3.561 1.00 98.38 86 PHE A O 1
ATOM 678 N N . VAL A 1 87 ? -4.647 -1.909 4.758 1.00 97.88 87 VAL A N 1
ATOM 679 C CA . VAL A 1 87 ? -4.412 -0.765 3.871 1.00 97.88 87 VAL A CA 1
ATOM 680 C C . VAL A 1 87 ? -3.703 0.334 4.643 1.00 97.88 87 VAL A C 1
ATOM 682 O O . VAL A 1 87 ? -4.252 0.927 5.570 1.00 97.88 87 VAL A O 1
ATOM 685 N N . PHE A 1 88 ? -2.471 0.611 4.240 1.00 97.56 88 PHE A N 1
ATOM 686 C CA . PHE A 1 88 ? -1.610 1.611 4.845 1.00 97.56 88 PHE A CA 1
ATOM 687 C C . PHE A 1 88 ? -1.729 2.910 4.063 1.00 97.56 88 PHE A C 1
ATOM 689 O O . PHE A 1 88 ? -1.661 2.918 2.832 1.00 97.56 88 PHE A O 1
ATOM 696 N N . LEU A 1 89 ? -1.920 4.019 4.774 1.00 94.56 89 LEU A N 1
ATOM 697 C CA . LEU A 1 89 ? -2.097 5.332 4.171 1.00 94.56 89 LEU A CA 1
ATOM 698 C C . LEU A 1 89 ? -1.309 6.377 4.946 1.00 94.56 89 LEU A C 1
ATOM 700 O O . LEU A 1 89 ? -1.469 6.539 6.157 1.00 94.56 89 LEU A O 1
ATOM 704 N N . ASN A 1 90 ? -0.492 7.135 4.228 1.00 90.12 90 ASN A N 1
ATOM 705 C CA . ASN A 1 90 ? 0.285 8.190 4.838 1.00 90.12 90 ASN A CA 1
ATOM 706 C C . ASN A 1 90 ? -0.511 9.496 5.019 1.00 90.12 90 ASN A C 1
ATOM 708 O O . ASN A 1 90 ? -1.258 9.913 4.141 1.00 90.12 90 ASN A O 1
ATOM 712 N N . GLN A 1 91 ? -0.238 10.230 6.101 1.00 83.38 91 GLN A N 1
ATOM 713 C CA . GLN A 1 91 ? -0.886 11.505 6.434 1.00 83.38 91 GLN A CA 1
ATOM 714 C C . GLN A 1 91 ? -0.659 12.654 5.431 1.00 83.38 91 GLN A C 1
ATOM 716 O O . GLN A 1 91 ? -1.452 13.591 5.388 1.00 83.38 91 GLN A O 1
ATOM 721 N N . THR A 1 92 ? 0.411 12.634 4.626 1.00 80.00 92 THR A N 1
ATOM 722 C CA . THR A 1 92 ? 0.734 13.743 3.707 1.00 80.00 92 THR A CA 1
ATOM 723 C C . THR A 1 92 ? 0.095 13.593 2.325 1.00 80.00 92 THR A C 1
ATOM 725 O O . THR A 1 92 ? 0.342 14.409 1.425 1.00 80.00 92 THR A O 1
ATOM 728 N N . VAL A 1 93 ? -0.708 12.552 2.117 1.00 81.75 93 VAL A N 1
ATOM 729 C CA . VAL A 1 93 ? -1.471 12.364 0.882 1.00 81.75 93 VAL A CA 1
ATOM 730 C C . VAL A 1 93 ? -2.743 13.202 0.894 1.00 81.75 93 VAL A C 1
ATOM 732 O O . VAL A 1 93 ? -3.236 13.638 1.931 1.00 81.75 93 VAL A O 1
ATOM 735 N N . THR A 1 94 ? -3.303 13.444 -0.281 1.00 81.44 94 THR A N 1
ATOM 736 C CA . THR A 1 94 ? -4.655 13.964 -0.416 1.00 81.44 94 THR A CA 1
ATOM 737 C C . THR A 1 94 ? -5.484 13.046 -1.286 1.00 81.44 94 THR A C 1
ATOM 739 O O . THR A 1 94 ? -5.054 12.650 -2.367 1.00 81.44 94 THR A O 1
ATOM 742 N N . GLY A 1 95 ? -6.688 12.749 -0.812 1.00 82.38 95 GLY A N 1
ATOM 743 C CA . GLY A 1 95 ? -7.645 11.880 -1.467 1.00 82.38 95 GLY A CA 1
ATOM 744 C C . GLY A 1 95 ? -8.705 11.388 -0.476 1.00 82.38 95 GLY A C 1
ATOM 745 O O . GLY A 1 95 ? -8.818 11.961 0.611 1.00 82.38 95 GLY A O 1
ATOM 746 N N . PRO A 1 96 ? -9.488 10.370 -0.859 1.00 88.19 96 PRO A N 1
ATOM 747 C CA . PRO A 1 96 ? -9.482 9.762 -2.183 1.00 88.19 96 PRO A CA 1
ATOM 748 C C . PRO A 1 96 ? -10.010 10.745 -3.248 1.00 88.19 96 PRO A C 1
ATOM 750 O O . PRO A 1 96 ? -10.845 11.623 -2.989 1.00 88.19 96 PRO A O 1
ATOM 753 N N . LEU A 1 97 ? -9.455 10.673 -4.454 1.00 85.56 97 LEU A N 1
ATOM 754 C CA . LEU A 1 97 ? -9.793 11.523 -5.589 1.00 85.56 97 LEU A CA 1
ATOM 755 C C . LEU A 1 97 ? -10.497 10.684 -6.648 1.00 85.56 97 LEU A C 1
ATOM 757 O O . LEU A 1 97 ? -9.886 9.839 -7.285 1.00 85.56 97 LEU A O 1
ATOM 761 N N . PHE A 1 98 ? -11.771 10.992 -6.877 1.00 86.38 98 PHE A N 1
ATOM 762 C CA . PHE A 1 98 ? -12.584 10.300 -7.866 1.00 86.38 98 PHE A CA 1
ATOM 763 C C . PHE A 1 98 ? -13.100 11.228 -8.965 1.00 86.38 98 PHE A C 1
ATOM 765 O O . PHE A 1 98 ? -13.374 12.408 -8.690 1.00 86.38 98 PHE A O 1
ATOM 772 N N . PRO A 1 99 ? -13.265 10.712 -10.198 1.00 83.94 99 PRO A N 1
ATOM 773 C CA . PRO A 1 99 ? -13.956 11.428 -11.258 1.00 83.94 99 PRO A CA 1
ATOM 774 C C . PRO A 1 99 ? -15.436 11.621 -10.913 1.00 83.94 99 PRO A C 1
ATOM 776 O O . PRO A 1 99 ? -16.015 10.883 -10.122 1.00 83.94 99 PRO A O 1
ATOM 779 N N . ARG A 1 100 ? -16.090 12.601 -11.555 1.00 81.38 100 ARG A N 1
ATOM 780 C CA . ARG A 1 100 ? -17.516 12.917 -11.318 1.00 81.38 100 ARG A CA 1
ATOM 781 C C . ARG A 1 100 ? -18.447 11.721 -11.549 1.00 81.38 100 ARG A C 1
ATOM 783 O O . ARG A 1 100 ? -19.522 11.676 -10.968 1.00 81.38 100 ARG A O 1
ATOM 790 N N . TRP A 1 101 ? -18.059 10.815 -12.440 1.00 83.00 101 TRP A N 1
ATOM 791 C CA . TRP A 1 101 ? -18.837 9.639 -12.821 1.00 83.00 101 TRP A CA 1
ATOM 792 C C . TRP A 1 101 ? -18.580 8.416 -11.928 1.00 83.00 101 TRP A C 1
ATOM 794 O O . TRP A 1 101 ? -19.206 7.386 -12.147 1.00 83.00 101 TRP A O 1
ATOM 804 N N . TYR A 1 102 ? -17.699 8.511 -10.926 1.00 84.50 102 TYR A N 1
ATOM 805 C CA . TYR A 1 102 ? -17.538 7.455 -9.929 1.00 84.50 102 TYR A CA 1
ATOM 806 C C . TYR A 1 102 ? -18.786 7.391 -9.039 1.00 84.50 102 TYR A C 1
ATOM 808 O O . TYR A 1 102 ? -19.174 8.390 -8.429 1.00 84.50 102 TYR A O 1
ATOM 816 N N . ASP A 1 103 ? -19.433 6.228 -8.986 1.00 81.19 103 ASP A N 1
ATOM 817 C CA . ASP A 1 103 ? -20.770 6.072 -8.402 1.00 81.19 103 ASP A CA 1
ATOM 818 C C . ASP A 1 103 ? -20.776 5.854 -6.877 1.00 81.19 103 ASP A C 1
ATOM 820 O O . ASP A 1 103 ? -21.845 5.710 -6.284 1.00 81.19 103 ASP A O 1
ATOM 824 N N . ASN A 1 104 ? -19.599 5.875 -6.235 1.00 74.81 104 ASN A N 1
ATOM 825 C CA . ASN A 1 104 ? -19.398 5.713 -4.788 1.00 74.81 104 ASN A CA 1
ATOM 826 C C . ASN A 1 104 ? -20.038 4.447 -4.186 1.00 74.81 104 ASN A C 1
ATOM 828 O O . ASN A 1 104 ? -20.272 4.391 -2.973 1.00 74.81 104 ASN A O 1
ATOM 832 N N . LYS A 1 105 ? -20.337 3.427 -5.000 1.00 82.56 105 LYS A N 1
ATOM 833 C CA . LYS A 1 105 ? -20.890 2.167 -4.483 1.00 82.56 105 LYS A CA 1
ATOM 834 C C . LYS A 1 105 ? -19.840 1.317 -3.784 1.00 82.56 105 LYS A C 1
ATOM 836 O O . LYS A 1 105 ? -20.188 0.579 -2.872 1.00 82.56 105 LYS A O 1
ATOM 841 N N . ARG A 1 106 ? -18.579 1.434 -4.205 1.00 82.81 106 ARG A N 1
ATOM 842 C CA . ARG A 1 106 ? -17.437 0.726 -3.617 1.00 82.81 106 ARG A CA 1
ATOM 843 C C . ARG A 1 106 ? -16.666 1.639 -2.675 1.00 82.81 106 ARG A C 1
ATOM 845 O O . ARG A 1 106 ? -16.474 2.824 -2.983 1.00 82.81 106 ARG A O 1
ATOM 852 N N . HIS A 1 107 ? -16.213 1.085 -1.554 1.00 89.94 107 HIS A N 1
ATOM 853 C CA . HIS A 1 107 ? -15.277 1.778 -0.684 1.00 89.94 107 HIS A CA 1
ATOM 854 C C . HIS A 1 107 ? -13.928 1.904 -1.409 1.00 89.94 107 HIS A C 1
ATOM 856 O O . HIS A 1 107 ? -13.547 1.060 -2.218 1.00 89.94 107 HIS A O 1
ATOM 862 N N . TRP A 1 108 ? -13.201 2.995 -1.170 1.00 91.31 108 TRP A N 1
ATOM 863 C CA . TRP A 1 108 ? -11.985 3.307 -1.928 1.00 91.31 108 TRP A CA 1
ATOM 864 C C . TRP A 1 108 ? -10.882 2.257 -1.739 1.00 91.31 108 TRP A C 1
ATOM 866 O O . TRP A 1 108 ? -10.069 2.066 -2.640 1.00 91.31 108 TRP A O 1
ATOM 876 N N . SER A 1 109 ? -10.864 1.564 -0.594 1.00 93.69 109 SER A N 1
ATOM 877 C CA . SER A 1 109 ? -9.901 0.492 -0.327 1.00 93.69 109 SER A CA 1
ATOM 878 C C . SER A 1 109 ? -10.099 -0.704 -1.254 1.00 93.69 109 SER A C 1
ATOM 880 O O . SER A 1 109 ? -9.117 -1.372 -1.567 1.00 93.69 109 SER A O 1
ATOM 882 N N . ASN A 1 110 ? -11.323 -0.928 -1.755 1.00 94.06 110 ASN A N 1
ATOM 883 C CA . ASN A 1 110 ? -11.608 -2.021 -2.6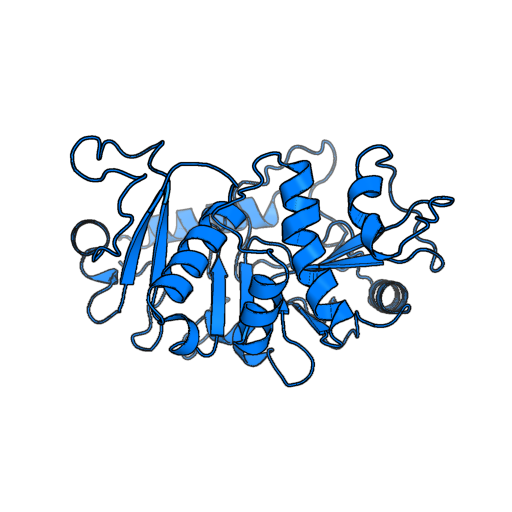84 1.00 94.06 110 ASN A CA 1
ATOM 884 C C . ASN A 1 110 ? -10.805 -1.891 -3.981 1.00 94.06 110 ASN A C 1
ATOM 886 O O . ASN A 1 110 ? -10.440 -2.895 -4.572 1.00 94.06 110 ASN A O 1
ATOM 890 N N . LEU A 1 111 ? -10.436 -0.669 -4.384 1.00 93.44 111 LEU A N 1
ATOM 891 C CA . LEU A 1 111 ? -9.574 -0.454 -5.552 1.00 93.44 111 LEU A CA 1
ATOM 892 C C . LEU A 1 111 ? -8.205 -1.132 -5.406 1.00 93.44 111 LEU A C 1
ATOM 894 O O . LEU A 1 111 ? -7.608 -1.502 -6.408 1.00 93.44 111 LEU A O 1
ATOM 898 N N . PHE A 1 112 ? -7.728 -1.305 -4.172 1.00 96.62 112 PHE A N 1
ATOM 899 C CA . PHE A 1 112 ? -6.481 -2.000 -3.878 1.00 96.62 112 PHE A CA 1
ATOM 900 C C . PHE A 1 112 ? -6.724 -3.474 -3.557 1.00 96.62 112 PHE A C 1
ATOM 902 O O . PHE A 1 112 ? -6.045 -4.335 -4.105 1.00 96.62 112 PHE A O 1
ATOM 909 N N . THR A 1 113 ? -7.687 -3.776 -2.680 1.00 97.38 113 THR A N 1
ATOM 910 C CA . THR A 1 113 ? -7.903 -5.155 -2.213 1.00 97.38 113 THR A CA 1
ATOM 911 C C . THR A 1 113 ? -8.434 -6.070 -3.310 1.00 97.38 113 THR A C 1
ATOM 913 O O . THR A 1 113 ? -8.087 -7.242 -3.315 1.00 97.38 113 THR A O 1
ATOM 916 N N . ASP A 1 114 ? -9.205 -5.551 -4.274 1.00 95.94 114 ASP A N 1
ATOM 917 C CA . ASP A 1 114 ? -9.707 -6.338 -5.413 1.00 95.94 114 ASP A CA 1
ATOM 918 C C . ASP A 1 114 ? -8.572 -6.781 -6.364 1.00 95.94 114 ASP A C 1
ATOM 920 O O . ASP A 1 114 ? -8.764 -7.696 -7.164 1.00 95.94 114 ASP A O 1
ATOM 924 N N . LEU A 1 115 ? -7.398 -6.135 -6.302 1.00 96.94 115 LEU A N 1
ATOM 925 C CA . LEU A 1 115 ? -6.215 -6.532 -7.074 1.00 96.94 115 LEU A CA 1
ATOM 926 C C . LEU A 1 115 ? -5.394 -7.621 -6.375 1.00 96.94 115 LEU A C 1
ATOM 928 O O . LEU A 1 115 ? -4.573 -8.266 -7.029 1.00 96.94 115 LEU A O 1
ATOM 932 N N . ILE A 1 116 ? -5.612 -7.844 -5.075 1.00 98.38 116 ILE A N 1
ATOM 933 C CA . ILE A 1 116 ? -4.927 -8.901 -4.335 1.00 98.38 116 ILE A CA 1
ATOM 934 C C . ILE A 1 116 ? -5.489 -10.252 -4.773 1.00 98.38 116 ILE A C 1
ATOM 936 O O . ILE A 1 116 ? -6.699 -10.471 -4.800 1.00 98.38 116 ILE A O 1
ATOM 940 N N . ASN A 1 117 ? -4.599 -11.169 -5.131 1.00 97.44 117 ASN A N 1
ATOM 941 C CA . ASN A 1 117 ? -4.959 -12.498 -5.610 1.00 97.44 117 ASN A CA 1
ATOM 942 C C . ASN A 1 117 ? -3.899 -13.531 -5.186 1.00 97.44 117 ASN A C 1
ATOM 944 O O . ASN A 1 117 ? -3.049 -13.250 -4.346 1.00 97.44 117 ASN A O 1
ATOM 948 N N . GLU A 1 118 ? -3.947 -14.751 -5.724 1.00 97.50 118 GLU A N 1
ATOM 949 C CA . GLU A 1 118 ? -2.975 -15.812 -5.400 1.00 97.50 118 GLU A CA 1
ATOM 950 C C . GLU A 1 118 ? -1.521 -15.427 -5.722 1.00 97.50 118 GLU A C 1
ATOM 952 O O . GLU A 1 118 ? -0.587 -15.891 -5.069 1.00 97.50 118 GLU A O 1
ATOM 957 N N . LYS A 1 119 ? -1.321 -14.561 -6.720 1.00 97.25 119 LYS A N 1
ATOM 958 C CA . LYS A 1 119 ? -0.010 -14.099 -7.177 1.00 97.25 119 LYS A CA 1
ATOM 959 C C . LYS A 1 119 ? 0.338 -12.720 -6.616 1.00 97.25 119 LYS A C 1
ATOM 961 O O . LYS A 1 119 ? 1.431 -12.566 -6.077 1.00 97.25 119 LYS A O 1
ATOM 966 N N . ASP A 1 120 ? -0.531 -11.726 -6.783 1.00 97.88 120 ASP A N 1
ATOM 967 C CA . ASP A 1 120 ? -0.243 -10.335 -6.411 1.00 97.88 120 ASP A CA 1
ATOM 968 C C . ASP A 1 120 ? -0.656 -10.077 -4.958 1.00 97.88 120 ASP A C 1
ATOM 970 O O . ASP A 1 120 ? -1.840 -10.141 -4.629 1.00 97.88 120 ASP A O 1
ATOM 974 N N . LYS A 1 121 ? 0.321 -9.811 -4.083 1.00 98.31 121 LYS A N 1
ATOM 975 C CA . LYS A 1 121 ? 0.113 -9.758 -2.622 1.00 98.31 121 LYS A CA 1
ATOM 976 C C . LYS A 1 121 ? 0.381 -8.396 -1.982 1.00 98.31 121 LYS A C 1
ATOM 978 O O . LYS A 1 121 ? -0.072 -8.137 -0.871 1.00 98.31 121 LYS A O 1
ATOM 983 N N . LEU A 1 122 ? 1.085 -7.514 -2.690 1.00 98.56 122 LEU A N 1
ATOM 984 C CA . LEU A 1 122 ? 1.370 -6.143 -2.271 1.00 98.56 122 LEU A CA 1
ATOM 985 C C . LEU A 1 122 ? 0.971 -5.182 -3.391 1.00 98.56 122 LEU A C 1
ATOM 987 O O . LEU A 1 122 ? 1.575 -5.185 -4.466 1.00 98.56 122 LEU A O 1
ATOM 991 N N . ILE A 1 123 ? -0.045 -4.363 -3.126 1.00 98.25 123 ILE A N 1
ATOM 992 C CA . ILE A 1 123 ? -0.675 -3.486 -4.115 1.00 98.25 123 ILE A CA 1
ATOM 993 C C . ILE A 1 123 ? -0.446 -2.032 -3.729 1.00 98.25 123 ILE A C 1
ATOM 995 O O . ILE A 1 123 ? -0.967 -1.562 -2.722 1.00 98.25 123 ILE A O 1
ATOM 999 N N . GLY A 1 124 ? 0.323 -1.305 -4.529 1.00 96.06 124 GLY A N 1
ATOM 1000 C CA . GLY A 1 124 ? 0.593 0.115 -4.328 1.00 96.06 124 GLY A CA 1
ATOM 1001 C C . GLY A 1 124 ? -0.371 1.035 -5.062 1.00 96.06 124 GLY A C 1
ATOM 1002 O O . GLY A 1 124 ? -0.988 0.665 -6.057 1.00 96.06 124 GLY A O 1
ATOM 1003 N N . ALA A 1 125 ? -0.418 2.301 -4.656 1.00 92.69 125 ALA A N 1
ATOM 1004 C CA . ALA A 1 125 ? -0.953 3.342 -5.534 1.00 92.69 125 ALA A CA 1
ATOM 1005 C C . ALA A 1 125 ? -0.059 3.518 -6.774 1.00 92.69 125 ALA A C 1
ATOM 1007 O O . ALA A 1 125 ? -0.545 3.851 -7.851 1.00 92.69 125 ALA A O 1
ATOM 1008 N N . THR A 1 126 ? 1.240 3.257 -6.618 1.00 88.88 126 THR A N 1
ATOM 1009 C CA . THR A 1 126 ? 2.262 3.320 -7.661 1.00 88.88 126 THR A CA 1
ATOM 1010 C C . THR A 1 126 ? 3.401 2.329 -7.366 1.00 88.88 126 THR A C 1
ATOM 1012 O O . THR A 1 126 ? 3.533 1.841 -6.237 1.00 88.88 126 THR A O 1
ATOM 1015 N N . ILE A 1 127 ? 4.216 2.023 -8.382 1.00 87.62 127 ILE A N 1
ATOM 1016 C CA . ILE A 1 127 ? 5.455 1.239 -8.260 1.00 87.62 127 ILE A CA 1
ATOM 1017 C C . ILE A 1 127 ? 6.582 2.078 -8.842 1.00 87.62 127 ILE A C 1
ATOM 1019 O O . ILE A 1 127 ? 6.522 2.471 -10.003 1.00 87.62 127 ILE A O 1
ATOM 1023 N N . ASN A 1 128 ? 7.631 2.277 -8.057 1.00 81.12 128 ASN A N 1
ATOM 1024 C CA . ASN A 1 128 ? 8.870 2.857 -8.537 1.00 81.12 128 ASN A CA 1
ATOM 1025 C C . ASN A 1 128 ? 9.885 1.730 -8.763 1.00 81.12 128 ASN A C 1
ATOM 1027 O O . ASN A 1 128 ? 9.865 0.713 -8.075 1.00 81.12 128 ASN A O 1
ATOM 1031 N N . CYS A 1 129 ? 10.790 1.893 -9.712 1.00 75.00 129 CYS A N 1
ATOM 1032 C CA . CYS A 1 129 ? 11.890 0.974 -9.925 1.00 75.00 129 CYS A CA 1
ATOM 1033 C C . CYS A 1 129 ? 13.191 1.759 -9.868 1.00 75.00 129 CYS A C 1
ATOM 1035 O O . CYS A 1 129 ? 13.433 2.596 -10.728 1.00 75.00 129 CYS A O 1
ATOM 1037 N N . TYR A 1 130 ? 14.038 1.454 -8.884 1.00 66.88 130 TYR A N 1
ATOM 1038 C CA . TYR A 1 130 ? 15.444 1.858 -8.918 1.00 66.88 130 TYR A CA 1
ATOM 1039 C C . TYR A 1 130 ? 16.266 0.823 -9.695 1.00 66.88 130 TYR A C 1
ATOM 1041 O O . TYR A 1 130 ? 15.739 -0.155 -10.210 1.00 66.88 130 TYR A O 1
ATOM 1049 N N . GLY A 1 131 ? 17.565 1.039 -9.834 1.00 52.16 131 GLY A N 1
ATOM 1050 C CA . GLY A 1 131 ? 18.352 0.460 -10.914 1.00 52.16 131 GLY A CA 1
ATOM 1051 C C . GLY A 1 131 ? 19.770 0.389 -10.503 1.00 52.16 131 GLY A C 1
ATOM 1052 O O . GLY A 1 131 ? 20.287 1.336 -9.914 1.00 52.16 131 GLY A O 1
ATOM 1053 N N . ARG A 1 132 ? 20.389 -0.737 -10.820 1.00 47.53 132 ARG A N 1
ATOM 1054 C CA . ARG A 1 132 ? 21.800 -0.913 -10.532 1.00 47.53 132 ARG A CA 1
ATOM 1055 C C . ARG A 1 132 ? 22.637 -0.109 -11.514 1.00 47.53 132 ARG A C 1
ATOM 1057 O O . ARG A 1 132 ? 22.315 -0.015 -12.695 1.00 47.53 132 ARG A O 1
ATOM 1064 N N . MET A 1 133 ? 23.727 0.458 -11.013 1.00 42.06 133 MET A N 1
ATOM 1065 C CA . MET A 1 133 ? 24.755 1.047 -11.856 1.00 42.06 133 MET A CA 1
ATOM 1066 C C . MET A 1 133 ? 25.622 -0.033 -12.501 1.00 42.06 133 MET A C 1
ATOM 1068 O O . MET A 1 133 ? 25.837 -1.113 -11.945 1.00 42.06 133 MET A O 1
ATOM 1072 N N . LYS A 1 134 ? 26.199 0.315 -13.651 1.00 37.69 134 LYS A N 1
ATOM 1073 C CA . LYS A 1 134 ? 27.203 -0.487 -14.350 1.00 37.69 134 LYS A CA 1
ATOM 1074 C C . LYS A 1 134 ? 28.444 -0.703 -13.490 1.00 37.69 134 LYS A C 1
ATOM 1076 O O . LYS A 1 134 ? 29.230 0.220 -13.301 1.00 37.69 134 LYS A O 1
ATOM 1081 N N . GLY A 1 135 ? 28.634 -1.941 -13.032 1.00 44.78 135 GLY A N 1
ATOM 1082 C CA . GLY A 1 135 ? 29.825 -2.390 -12.300 1.00 44.78 135 GLY A CA 1
ATOM 1083 C C . GLY A 1 135 ? 29.582 -2.818 -10.851 1.00 44.78 135 GLY A C 1
ATOM 1084 O O . GLY A 1 135 ? 30.439 -3.499 -10.292 1.00 44.78 135 GLY A O 1
ATOM 1085 N N . ASP A 1 136 ? 28.415 -2.519 -10.275 1.00 45.50 136 ASP A N 1
ATOM 1086 C CA . ASP A 1 136 ? 28.071 -2.936 -8.912 1.00 45.50 136 ASP A CA 1
ATOM 1087 C C . ASP A 1 136 ? 27.428 -4.327 -8.926 1.00 45.50 136 ASP A C 1
ATOM 1089 O O . ASP A 1 136 ? 26.213 -4.503 -9.035 1.00 45.50 136 ASP A O 1
ATOM 1093 N N . GLN A 1 137 ? 28.275 -5.350 -8.833 1.00 43.16 137 GLN A N 1
ATOM 1094 C CA . GLN A 1 137 ? 27.855 -6.703 -8.476 1.00 43.16 137 GLN A CA 1
ATOM 1095 C C . GLN A 1 137 ? 27.976 -6.842 -6.951 1.00 43.16 137 GLN A C 1
ATOM 1097 O O . GLN A 1 137 ? 29.077 -7.115 -6.461 1.00 43.16 137 GLN A O 1
ATOM 1102 N N . PRO A 1 138 ? 26.902 -6.660 -6.156 1.00 45.38 138 PRO A N 1
ATOM 1103 C CA . PRO A 1 138 ? 26.959 -7.087 -4.771 1.00 45.38 138 PRO A CA 1
ATOM 1104 C C . PRO A 1 138 ? 27.128 -8.607 -4.758 1.00 45.38 138 PRO A C 1
ATOM 1106 O O . PRO A 1 138 ? 26.423 -9.336 -5.454 1.00 45.38 138 PRO A O 1
ATOM 1109 N N . LYS A 1 139 ? 28.069 -9.088 -3.942 1.00 39.28 139 LYS A N 1
ATOM 1110 C CA . LYS A 1 139 ? 28.346 -10.522 -3.751 1.00 39.28 139 LYS A CA 1
ATOM 1111 C C . LYS A 1 139 ? 27.164 -11.290 -3.132 1.00 39.28 139 LYS A C 1
ATOM 1113 O O . LYS A 1 139 ? 27.233 -12.506 -3.008 1.00 39.28 139 LYS A O 1
ATOM 1118 N N . ASP A 1 140 ? 26.095 -10.584 -2.769 1.00 39.25 140 ASP A N 1
ATOM 1119 C CA . ASP A 1 140 ? 24.840 -11.108 -2.253 1.00 39.25 140 ASP A CA 1
ATOM 1120 C C . ASP A 1 140 ? 23.669 -10.309 -2.869 1.00 39.25 140 ASP A C 1
ATOM 1122 O O . ASP A 1 140 ? 23.632 -9.081 -2.727 1.00 39.25 140 ASP A O 1
ATOM 1126 N N . PRO A 1 141 ? 22.711 -10.953 -3.561 1.00 40.84 141 PRO A N 1
ATOM 1127 C CA . PRO A 1 141 ? 21.570 -10.270 -4.169 1.00 40.84 141 PRO A CA 1
ATOM 1128 C C . PRO A 1 141 ? 20.687 -9.505 -3.166 1.00 40.84 141 PRO A C 1
ATOM 1130 O O . PRO A 1 141 ? 20.010 -8.577 -3.605 1.00 40.84 141 PRO A O 1
ATOM 1133 N N . ARG A 1 142 ? 20.772 -9.815 -1.860 1.00 40.53 142 ARG A N 1
ATOM 1134 C CA . ARG A 1 142 ? 20.049 -9.156 -0.749 1.00 40.53 142 ARG A CA 1
ATOM 1135 C C . ARG A 1 142 ? 20.651 -7.815 -0.304 1.00 40.53 142 ARG A C 1
ATOM 1137 O O . ARG A 1 142 ? 20.058 -7.099 0.489 1.00 40.53 142 ARG A O 1
ATOM 1144 N N . ILE A 1 143 ? 21.857 -7.474 -0.776 1.00 42.16 143 ILE A N 1
ATOM 1145 C CA . ILE A 1 143 ? 22.617 -6.272 -0.357 1.00 42.16 143 ILE A CA 1
ATOM 1146 C C . ILE A 1 143 ? 22.470 -5.126 -1.384 1.00 42.16 143 ILE A C 1
ATOM 1148 O O . ILE A 1 143 ? 23.088 -4.069 -1.276 1.00 42.16 143 ILE A O 1
ATOM 1152 N N . GLY A 1 144 ? 21.620 -5.300 -2.402 1.00 43.09 144 GLY A N 1
ATOM 1153 C CA . GLY A 1 144 ? 21.458 -4.331 -3.489 1.00 43.09 144 GLY A CA 1
ATOM 1154 C C . GLY A 1 144 ? 20.857 -2.982 -3.084 1.00 43.09 144 GLY A C 1
ATOM 1155 O O . GLY A 1 144 ? 20.880 -2.069 -3.898 1.00 43.09 144 GLY A O 1
ATOM 1156 N N . SER A 1 145 ? 20.329 -2.845 -1.869 1.00 45.59 145 SER A N 1
ATOM 1157 C CA . SER A 1 145 ? 19.572 -1.675 -1.427 1.00 45.59 145 SER A CA 1
ATOM 1158 C C . SER A 1 145 ? 20.462 -0.610 -0.750 1.00 45.59 145 SER A C 1
ATOM 1160 O O . SER A 1 145 ? 20.261 0.582 -0.975 1.00 45.59 145 SER A O 1
ATOM 1162 N N . HIS A 1 146 ? 21.520 -1.004 -0.027 1.00 39.53 146 HIS A N 1
ATOM 1163 C CA . HIS A 1 146 ? 22.457 -0.064 0.617 1.00 39.53 146 HIS A CA 1
ATOM 1164 C C . HIS A 1 146 ? 23.437 0.613 -0.359 1.00 39.53 146 HIS A C 1
ATOM 1166 O O . HIS A 1 146 ? 23.949 1.688 -0.068 1.00 39.53 146 HIS A O 1
ATOM 1172 N N . LEU A 1 147 ? 23.690 0.018 -1.531 1.00 41.09 147 LEU A N 1
ATOM 1173 C CA . LEU A 1 147 ? 24.663 0.532 -2.511 1.00 41.09 147 LEU A CA 1
ATOM 1174 C C . LEU A 1 147 ? 24.107 1.639 -3.427 1.00 41.09 147 LEU A C 1
ATOM 1176 O O . LEU A 1 147 ? 24.862 2.249 -4.179 1.00 41.09 147 LEU A O 1
ATOM 1180 N N . ILE A 1 148 ? 22.797 1.906 -3.388 1.00 49.62 148 ILE A N 1
ATOM 1181 C CA . ILE A 1 148 ? 22.138 2.804 -4.353 1.00 49.62 148 ILE A CA 1
ATOM 1182 C C . ILE A 1 148 ? 22.400 4.286 -4.030 1.00 49.62 148 ILE A C 1
ATOM 1184 O O . ILE A 1 148 ? 22.405 5.120 -4.936 1.00 49.62 148 ILE A O 1
ATOM 1188 N N . TRP A 1 149 ? 22.640 4.639 -2.762 1.00 43.69 149 TRP A N 1
ATOM 1189 C CA . TRP A 1 149 ? 22.668 6.050 -2.354 1.00 43.69 149 TRP A CA 1
ATOM 1190 C C . TRP A 1 149 ? 24.032 6.728 -2.507 1.00 43.69 149 TRP A C 1
ATOM 1192 O O . TRP A 1 149 ? 24.090 7.861 -2.985 1.00 43.69 149 TRP A O 1
ATOM 1202 N N . ASP A 1 150 ? 25.125 6.039 -2.170 1.00 40.59 150 ASP A N 1
ATOM 1203 C CA . ASP A 1 150 ? 26.474 6.630 -2.191 1.00 40.59 150 ASP A CA 1
ATOM 1204 C C . ASP A 1 150 ? 26.970 6.956 -3.609 1.00 40.59 150 ASP A C 1
ATOM 1206 O O . ASP A 1 150 ? 27.876 7.771 -3.783 1.00 40.59 150 ASP A O 1
ATOM 1210 N N . ASN A 1 151 ? 26.340 6.377 -4.636 1.00 42.03 151 ASN A N 1
ATOM 1211 C CA . ASN A 1 151 ? 26.734 6.532 -6.033 1.00 42.03 151 ASN A CA 1
ATOM 1212 C C . ASN A 1 151 ? 25.629 7.087 -6.940 1.00 42.03 151 ASN A C 1
ATOM 1214 O O . ASN A 1 151 ? 25.753 6.928 -8.147 1.00 42.03 151 ASN A O 1
ATOM 1218 N N . TYR A 1 152 ? 24.592 7.753 -6.411 1.00 42.19 152 TYR A N 1
ATOM 1219 C CA . TYR A 1 152 ? 23.427 8.241 -7.174 1.00 42.19 152 TYR A CA 1
ATOM 1220 C C . TYR A 1 152 ? 23.813 8.928 -8.505 1.00 42.19 152 TYR A C 1
ATOM 1222 O O . TYR A 1 152 ? 24.077 10.130 -8.584 1.00 42.19 152 TYR A O 1
ATOM 1230 N N . LYS A 1 153 ? 23.842 8.143 -9.578 1.00 40.16 153 LYS A N 1
ATOM 1231 C CA . LYS A 1 153 ? 23.858 8.577 -10.970 1.00 40.16 153 LYS A CA 1
ATOM 1232 C C . LYS A 1 153 ? 22.582 8.044 -11.578 1.00 40.16 153 LYS A C 1
ATOM 1234 O O . LYS A 1 153 ? 22.121 6.974 -11.185 1.00 40.16 153 LYS A O 1
ATOM 1239 N N . GLU A 1 154 ? 22.015 8.796 -12.518 1.00 44.59 154 GLU A N 1
ATOM 1240 C CA . GLU A 1 154 ? 20.847 8.325 -13.249 1.00 44.59 154 GLU A CA 1
ATOM 1241 C C . GLU A 1 154 ? 21.122 6.901 -13.761 1.00 44.59 154 GLU A C 1
ATOM 1243 O O . GLU A 1 154 ? 22.148 6.672 -14.414 1.00 44.59 154 GLU A O 1
ATOM 1248 N N . PRO A 1 155 ? 20.281 5.930 -13.383 1.00 45.66 155 PRO A N 1
ATOM 1249 C CA . PRO A 1 155 ? 20.500 4.538 -13.718 1.00 45.66 155 PRO A CA 1
ATOM 1250 C C . PRO A 1 155 ? 20.551 4.411 -15.233 1.00 45.66 155 PRO A C 1
ATOM 1252 O O . PRO A 1 155 ? 19.721 4.963 -15.959 1.00 45.66 155 PRO A O 1
ATOM 1255 N N . THR A 1 156 ? 21.574 3.718 -15.723 1.00 45.06 156 THR A N 1
ATOM 1256 C CA . THR A 1 156 ? 21.727 3.498 -17.155 1.00 45.06 156 THR A CA 1
ATOM 1257 C C . THR A 1 156 ? 20.518 2.710 -17.641 1.00 45.06 156 THR A C 1
ATOM 1259 O O . THR A 1 156 ? 20.274 1.609 -17.158 1.00 45.06 156 THR A O 1
ATOM 1262 N N . MET A 1 157 ? 19.778 3.280 -18.595 1.00 48.97 157 MET A N 1
ATOM 1263 C CA . MET A 1 157 ? 18.566 2.736 -19.234 1.00 48.97 157 MET A CA 1
ATOM 1264 C C . MET A 1 157 ? 18.778 1.407 -19.988 1.00 48.97 157 MET A C 1
ATOM 1266 O O . MET A 1 157 ? 17.972 1.060 -20.848 1.00 48.97 157 MET A O 1
ATOM 1270 N N . ASP A 1 158 ? 19.864 0.679 -19.727 1.00 53.25 158 ASP A N 1
ATOM 1271 C CA . ASP A 1 158 ? 20.147 -0.579 -20.396 1.00 53.25 158 ASP A CA 1
ATOM 1272 C C . ASP A 1 158 ? 19.439 -1.759 -19.702 1.00 53.25 158 ASP A C 1
ATOM 1274 O O . ASP A 1 158 ? 19.258 -1.820 -18.484 1.00 53.25 158 ASP A O 1
ATOM 1278 N N . ASP A 1 159 ? 19.023 -2.715 -20.523 1.00 52.19 159 ASP A N 1
ATOM 1279 C CA . ASP A 1 159 ? 18.283 -3.923 -20.155 1.00 52.19 159 ASP A CA 1
ATOM 1280 C C . ASP A 1 159 ? 19.113 -4.910 -19.315 1.00 52.19 159 ASP A C 1
ATOM 1282 O O . ASP A 1 159 ? 18.630 -5.992 -18.985 1.00 52.19 159 ASP A O 1
ATOM 1286 N N . THR A 1 160 ? 20.371 -4.582 -19.004 1.00 46.12 160 THR A N 1
ATOM 1287 C CA . THR A 1 160 ? 21.330 -5.503 -18.379 1.00 46.12 160 THR A CA 1
ATOM 1288 C C . THR A 1 160 ? 21.423 -5.346 -16.862 1.00 46.12 160 THR A C 1
ATOM 1290 O O . THR A 1 160 ? 22.041 -6.182 -16.201 1.00 46.12 160 THR A O 1
ATOM 1293 N N . HIS A 1 161 ? 20.774 -4.325 -16.290 1.00 50.41 161 HIS A N 1
ATOM 1294 C CA . HIS A 1 161 ? 20.782 -4.066 -14.851 1.00 50.41 161 HIS A CA 1
ATOM 1295 C C . HIS A 1 161 ? 19.492 -4.547 -14.179 1.00 50.41 161 HIS A C 1
ATOM 1297 O O . HIS A 1 161 ? 18.407 -4.226 -14.660 1.00 50.41 161 HIS A O 1
ATOM 1303 N N . PRO A 1 162 ? 19.576 -5.269 -13.044 1.00 54.88 162 PRO A N 1
ATOM 1304 C CA . PRO A 1 162 ? 18.408 -5.599 -12.241 1.00 54.88 162 PRO A CA 1
ATOM 1305 C C . PRO A 1 162 ? 17.730 -4.312 -11.777 1.00 54.88 162 PRO A C 1
ATOM 1307 O O . PRO A 1 162 ? 18.344 -3.488 -11.093 1.00 54.88 162 PRO A O 1
ATOM 1310 N N . TRP A 1 163 ? 16.472 -4.139 -12.158 1.00 65.50 163 TRP A N 1
ATOM 1311 C CA . TRP A 1 163 ? 15.629 -3.093 -11.606 1.00 65.50 163 TRP A CA 1
ATOM 1312 C C . TRP A 1 163 ? 15.170 -3.567 -10.218 1.00 65.50 163 TRP A C 1
ATOM 1314 O O . TRP A 1 163 ? 14.999 -4.764 -9.986 1.00 65.50 163 TRP A O 1
ATOM 1324 N N . ALA A 1 164 ? 15.029 -2.639 -9.278 1.00 76.00 164 ALA A N 1
ATOM 1325 C CA . ALA A 1 164 ? 14.517 -2.866 -7.932 1.00 76.00 164 ALA A CA 1
ATOM 1326 C C . ALA A 1 164 ? 13.092 -2.293 -7.850 1.00 76.00 164 ALA A C 1
ATOM 1328 O O . ALA A 1 164 ? 12.913 -1.163 -7.368 1.00 76.00 164 ALA A O 1
ATOM 1329 N N . PRO A 1 165 ? 12.091 -3.015 -8.394 1.00 85.38 165 PRO A N 1
ATOM 1330 C CA . PRO A 1 165 ? 10.705 -2.586 -8.347 1.00 85.38 165 PRO A CA 1
ATOM 1331 C C . PRO A 1 165 ? 10.215 -2.608 -6.900 1.00 85.38 165 PRO A C 1
ATOM 1333 O O . PRO A 1 165 ? 10.418 -3.578 -6.170 1.00 85.38 165 PRO A O 1
ATOM 1336 N N . HIS A 1 166 ? 9.580 -1.524 -6.478 1.00 89.62 166 HIS A N 1
ATOM 1337 C CA . HIS A 1 166 ? 9.021 -1.395 -5.147 1.00 89.62 166 HIS A CA 1
ATOM 1338 C C . HIS A 1 166 ? 7.748 -0.556 -5.140 1.00 89.62 166 HIS A C 1
ATOM 1340 O O . HIS A 1 166 ? 7.638 0.482 -5.795 1.00 89.62 166 HIS A O 1
ATOM 1346 N N . VAL A 1 167 ? 6.776 -1.013 -4.358 1.00 93.69 167 VAL A N 1
ATOM 1347 C CA . VAL A 1 167 ? 5.569 -0.257 -4.032 1.00 93.69 167 VAL A CA 1
ATOM 1348 C C . VAL A 1 167 ? 5.930 0.906 -3.109 1.00 93.69 167 VAL A C 1
ATOM 1350 O O . VAL A 1 167 ? 6.613 0.729 -2.101 1.00 93.69 167 VAL A O 1
ATOM 1353 N N . GLN A 1 168 ? 5.454 2.107 -3.439 1.00 89.69 168 GLN A N 1
ATOM 1354 C CA . GLN A 1 168 ? 5.745 3.301 -2.645 1.00 89.69 168 GLN A CA 1
ATOM 1355 C C . GLN A 1 168 ? 4.909 3.350 -1.358 1.00 89.69 168 GLN A C 1
ATOM 1357 O O . GLN A 1 168 ? 3.706 3.082 -1.357 1.00 89.69 168 GLN A O 1
ATOM 1362 N N . SER A 1 169 ? 5.517 3.793 -0.256 1.00 91.56 169 SER A N 1
ATOM 1363 C CA . SER A 1 169 ? 4.946 3.665 1.097 1.00 91.56 169 SER A CA 1
ATOM 1364 C C . SER A 1 169 ? 3.786 4.612 1.433 1.00 91.56 169 SER A C 1
ATOM 1366 O O . SER A 1 169 ? 3.244 4.572 2.542 1.00 91.56 169 SER A O 1
ATOM 1368 N N . PHE A 1 170 ? 3.381 5.486 0.505 1.00 90.94 170 PHE A N 1
ATOM 1369 C CA . PHE A 1 170 ? 2.350 6.485 0.792 1.00 90.94 170 PHE A CA 1
ATOM 1370 C C . PHE A 1 170 ? 0.929 5.930 0.790 1.00 90.94 170 PHE A C 1
ATOM 1372 O O . PHE A 1 170 ? 0.065 6.506 1.454 1.00 90.94 170 PHE A O 1
ATOM 1379 N N . CYS A 1 171 ? 0.679 4.880 0.012 1.00 95.25 171 CYS A N 1
ATOM 1380 C CA . CYS A 1 171 ? -0.583 4.161 0.004 1.00 95.25 171 CYS A CA 1
ATOM 1381 C C . CYS A 1 171 ? -0.376 2.778 -0.611 1.00 95.25 171 CYS A C 1
ATOM 1383 O O . CYS A 1 171 ? 0.003 2.680 -1.782 1.00 95.25 171 CYS A O 1
ATOM 1385 N N . PHE A 1 172 ? -0.622 1.732 0.171 1.00 97.94 172 PHE A N 1
ATOM 1386 C CA . PHE A 1 172 ? -0.547 0.354 -0.300 1.00 97.94 172 PHE A CA 1
ATOM 1387 C C . PHE A 1 172 ? -1.469 -0.563 0.502 1.00 97.94 172 PHE A C 1
ATOM 1389 O O . PHE A 1 172 ? -1.842 -0.246 1.632 1.00 97.94 172 PHE A O 1
ATOM 1396 N N . ALA A 1 173 ? -1.818 -1.702 -0.085 1.00 98.62 173 ALA A N 1
ATOM 1397 C CA . ALA A 1 173 ? -2.601 -2.753 0.539 1.00 98.62 173 ALA A CA 1
ATOM 1398 C C . ALA A 1 173 ? -1.894 -4.105 0.455 1.00 98.62 173 ALA A C 1
ATOM 1400 O O . ALA A 1 173 ? -1.107 -4.349 -0.462 1.00 98.62 173 ALA A O 1
ATOM 1401 N N . MET A 1 174 ? -2.206 -4.981 1.403 1.00 98.50 174 MET A N 1
ATOM 1402 C CA . MET A 1 174 ? -1.717 -6.355 1.448 1.00 98.50 174 MET A CA 1
ATOM 1403 C C . MET A 1 174 ? -2.718 -7.264 2.174 1.00 98.50 174 MET A C 1
ATOM 1405 O O . MET A 1 174 ? -3.538 -6.764 2.948 1.00 98.50 174 MET A O 1
ATOM 1409 N N . ASP A 1 175 ? -2.683 -8.571 1.914 1.00 98.56 175 ASP A N 1
ATOM 1410 C CA . ASP A 1 175 ? -3.502 -9.556 2.634 1.00 98.56 175 ASP A CA 1
ATOM 1411 C C . ASP A 1 175 ? -2.794 -10.104 3.882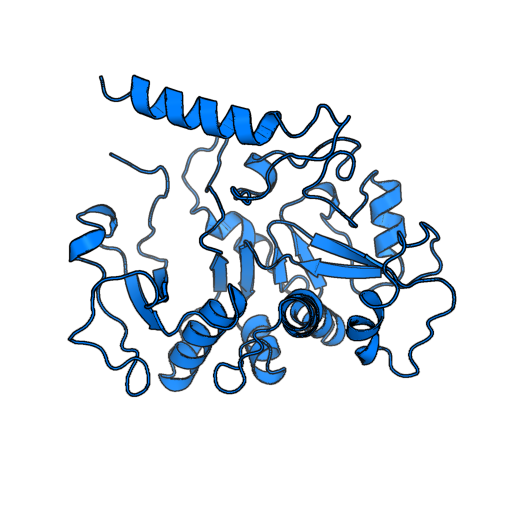 1.00 98.56 175 ASP A C 1
ATOM 1413 O O . ASP A 1 175 ? -1.682 -9.692 4.233 1.00 98.56 175 ASP A O 1
ATOM 1417 N N . ARG A 1 176 ? -3.457 -11.047 4.561 1.00 97.94 176 ARG A N 1
ATOM 1418 C CA . ARG A 1 176 ? -2.914 -11.747 5.730 1.00 97.94 176 ARG A CA 1
ATOM 1419 C C . ARG A 1 176 ? -1.561 -12.411 5.451 1.00 97.94 176 ARG A C 1
ATOM 1421 O O . ARG A 1 176 ? -0.625 -12.234 6.221 1.00 97.94 176 ARG A O 1
ATOM 1428 N N . THR A 1 177 ? -1.426 -13.116 4.330 1.00 98.44 177 THR A N 1
ATOM 1429 C CA . THR A 1 177 ? -0.168 -13.787 3.973 1.00 98.44 177 THR A CA 1
ATOM 1430 C C . THR A 1 177 ? 0.978 -12.788 3.818 1.00 98.44 177 THR A C 1
ATOM 1432 O O . THR A 1 177 ? 2.081 -13.011 4.315 1.00 98.44 177 THR A O 1
ATOM 1435 N N . ALA A 1 178 ? 0.730 -11.658 3.161 1.00 98.62 178 ALA A N 1
ATOM 1436 C CA . ALA A 1 178 ? 1.742 -10.628 2.986 1.00 98.62 178 ALA A CA 1
ATOM 1437 C C . ALA A 1 178 ? 2.115 -9.905 4.287 1.00 98.62 178 ALA A C 1
ATOM 1439 O O . ALA A 1 178 ? 3.300 -9.649 4.509 1.00 98.62 178 ALA A O 1
ATOM 1440 N N . ILE A 1 179 ? 1.154 -9.579 5.163 1.00 98.62 179 ILE A N 1
ATOM 1441 C CA . ILE A 1 179 ? 1.503 -8.929 6.436 1.00 98.62 179 ILE A CA 1
ATOM 1442 C C . ILE A 1 179 ? 2.339 -9.865 7.318 1.00 98.62 179 ILE A C 1
ATOM 1444 O O . ILE A 1 179 ? 3.301 -9.404 7.926 1.00 98.62 179 ILE A O 1
ATOM 1448 N N . GLU A 1 180 ? 2.042 -11.169 7.327 1.00 98.38 180 GLU A N 1
ATOM 1449 C CA . GLU A 1 180 ? 2.810 -12.185 8.060 1.00 98.38 180 GLU A CA 1
ATOM 1450 C C . GLU A 1 180 ? 4.254 -12.254 7.551 1.00 98.38 180 GLU A C 1
ATOM 1452 O O . GLU A 1 180 ? 5.190 -12.097 8.333 1.00 98.38 180 GLU A O 1
ATOM 1457 N N . ILE A 1 181 ? 4.450 -12.343 6.229 1.00 98.56 181 ILE A N 1
ATOM 1458 C CA . ILE A 1 181 ? 5.789 -12.307 5.616 1.00 98.56 181 ILE A CA 1
ATOM 1459 C C . ILE A 1 181 ? 6.534 -11.022 5.995 1.00 98.56 181 ILE A C 1
ATOM 1461 O O . ILE A 1 181 ? 7.733 -11.055 6.288 1.00 98.56 181 ILE A O 1
ATOM 1465 N N . ALA A 1 182 ? 5.852 -9.875 5.982 1.00 98.50 182 ALA A N 1
ATOM 1466 C CA . ALA A 1 182 ? 6.459 -8.597 6.334 1.00 98.50 182 ALA A CA 1
ATOM 1467 C C . ALA A 1 182 ? 6.852 -8.527 7.823 1.00 98.50 182 ALA A C 1
ATOM 1469 O O . ALA A 1 182 ? 7.912 -7.981 8.146 1.00 98.50 182 ALA A O 1
ATOM 1470 N N . ILE A 1 183 ? 6.036 -9.091 8.719 1.00 98.19 183 ILE A N 1
ATOM 1471 C CA . ILE A 1 183 ? 6.328 -9.211 10.155 1.00 98.19 183 ILE A CA 1
ATOM 1472 C C . ILE A 1 183 ? 7.540 -10.124 10.373 1.00 98.19 183 ILE A C 1
ATOM 1474 O O . ILE A 1 183 ? 8.509 -9.685 10.990 1.00 98.19 183 ILE A O 1
ATOM 1478 N N . ASP A 1 184 ? 7.545 -11.323 9.786 1.00 97.81 184 ASP A N 1
ATOM 1479 C CA . ASP A 1 184 ? 8.632 -12.309 9.919 1.00 97.81 184 ASP A CA 1
ATOM 1480 C C . ASP A 1 184 ? 9.978 -11.782 9.399 1.00 97.81 184 ASP A C 1
ATOM 1482 O O . ASP A 1 184 ? 11.051 -12.193 9.845 1.00 97.81 184 ASP A O 1
ATOM 1486 N N . ASN A 1 185 ? 9.936 -10.832 8.461 1.00 96.44 185 ASN A N 1
ATOM 1487 C CA . ASN A 1 185 ? 11.118 -10.171 7.914 1.00 96.44 185 ASN A CA 1
ATOM 1488 C C . ASN A 1 185 ? 11.482 -8.855 8.625 1.00 96.44 185 ASN A C 1
ATOM 1490 O O . ASN A 1 185 ? 12.370 -8.136 8.151 1.00 96.44 185 ASN A O 1
ATOM 1494 N N . ASN A 1 186 ? 10.854 -8.532 9.759 1.00 96.25 186 ASN A N 1
ATOM 1495 C CA . ASN A 1 186 ? 11.096 -7.318 10.550 1.00 96.25 186 ASN A CA 1
ATOM 1496 C C . ASN A 1 186 ? 10.857 -6.009 9.770 1.00 96.25 186 ASN A C 1
ATOM 1498 O O . ASN A 1 186 ? 11.481 -4.975 10.046 1.00 96.25 186 ASN A O 1
ATOM 1502 N N . ILE A 1 187 ? 9.959 -6.017 8.776 1.00 97.19 187 ILE A N 1
ATOM 1503 C CA . ILE A 1 187 ? 9.553 -4.779 8.095 1.00 97.19 187 ILE A CA 1
ATOM 1504 C C . ILE A 1 187 ? 8.850 -3.872 9.109 1.00 97.19 187 ILE A C 1
ATOM 1506 O O . ILE A 1 187 ? 9.255 -2.724 9.294 1.00 97.19 187 ILE A O 1
ATOM 1510 N N . PHE A 1 188 ? 7.883 -4.421 9.847 1.00 97.06 188 PHE A N 1
ATOM 1511 C CA . PHE A 1 188 ? 7.066 -3.699 10.825 1.00 97.06 188 PHE A CA 1
ATOM 1512 C C . PHE A 1 188 ? 7.572 -3.803 12.275 1.00 97.06 188 PHE A C 1
ATOM 1514 O O . PHE A 1 188 ? 6.785 -3.747 13.215 1.00 97.06 188 PHE A O 1
ATOM 1521 N N . ASP A 1 189 ? 8.885 -3.942 12.473 1.00 94.50 189 ASP A N 1
ATOM 1522 C CA . ASP A 1 189 ? 9.483 -4.013 13.811 1.00 94.50 189 ASP A CA 1
ATOM 1523 C C . ASP A 1 189 ? 9.404 -2.653 14.530 1.00 94.50 189 ASP A C 1
ATOM 1525 O O . ASP A 1 189 ? 10.063 -1.683 14.142 1.00 94.50 189 ASP A O 1
ATOM 1529 N N . TYR A 1 190 ? 8.556 -2.574 15.558 1.00 92.56 190 TYR A N 1
ATOM 1530 C CA . TYR A 1 190 ? 8.367 -1.376 16.381 1.00 92.56 190 TYR A CA 1
ATOM 1531 C C . TYR A 1 190 ? 9.375 -1.269 17.537 1.00 92.56 190 TYR A C 1
ATOM 1533 O O . TYR A 1 190 ? 9.572 -0.179 18.073 1.00 92.56 190 TYR A O 1
ATOM 1541 N N . ASN A 1 191 ? 10.047 -2.364 17.900 1.00 89.50 191 ASN A N 1
ATOM 1542 C CA . ASN A 1 191 ? 11.082 -2.355 18.935 1.00 89.50 191 ASN A CA 1
ATOM 1543 C C . ASN A 1 191 ? 12.427 -1.865 18.377 1.00 89.50 191 ASN A C 1
ATOM 1545 O O . ASN A 1 191 ? 13.222 -1.292 19.120 1.00 89.50 191 ASN A O 1
ATOM 1549 N N . ASN A 1 192 ? 12.649 -2.025 17.068 1.00 89.75 192 ASN A N 1
ATOM 1550 C CA . ASN A 1 192 ? 13.843 -1.559 16.359 1.00 89.75 192 ASN A CA 1
ATOM 1551 C C . ASN A 1 192 ? 13.471 -0.594 15.220 1.00 89.75 192 ASN A C 1
ATOM 1553 O O . ASN A 1 192 ? 13.553 -0.917 14.031 1.00 89.75 192 ASN A O 1
ATOM 1557 N N . ILE A 1 193 ? 13.035 0.614 15.591 1.00 89.94 193 ILE A N 1
ATOM 1558 C CA . ILE A 1 193 ? 12.666 1.653 14.623 1.00 89.94 193 ILE A CA 1
ATOM 1559 C C . ILE A 1 193 ? 13.917 2.226 13.951 1.00 89.94 193 ILE A C 1
ATOM 1561 O O . ILE A 1 193 ? 14.813 2.749 14.609 1.00 89.94 193 ILE A O 1
ATOM 1565 N N . VAL A 1 194 ? 13.911 2.201 12.622 1.00 87.06 194 VAL A N 1
ATOM 1566 C CA . VAL A 1 194 ? 14.868 2.908 11.764 1.00 87.06 194 VAL A CA 1
ATOM 1567 C C . VAL A 1 194 ? 14.356 4.329 11.545 1.00 87.06 194 VAL A C 1
ATOM 1569 O O . VAL A 1 194 ? 13.208 4.490 11.133 1.00 87.06 194 VAL A O 1
ATOM 1572 N N . ASP A 1 195 ? 15.166 5.353 11.826 1.00 85.25 195 ASP A N 1
ATOM 1573 C CA . ASP A 1 195 ? 14.733 6.764 11.780 1.00 85.25 195 ASP A CA 1
ATOM 1574 C C . ASP A 1 195 ? 15.531 7.639 10.797 1.00 85.25 195 ASP A C 1
ATOM 1576 O O . ASP A 1 195 ? 15.096 8.734 10.420 1.00 85.25 195 ASP A O 1
ATOM 1580 N N . ASP A 1 196 ? 16.670 7.159 10.295 1.00 83.94 196 ASP A N 1
ATOM 1581 C CA . ASP A 1 196 ? 17.359 7.850 9.214 1.00 83.94 196 ASP A CA 1
ATOM 1582 C C . ASP A 1 196 ? 16.624 7.632 7.882 1.00 83.94 196 ASP A C 1
ATOM 1584 O O . ASP A 1 196 ? 16.165 6.541 7.541 1.00 83.94 196 ASP A O 1
ATOM 1588 N N . TYR A 1 197 ? 16.463 8.719 7.125 1.00 75.31 197 TYR A N 1
ATOM 1589 C CA . TYR A 1 197 ? 15.677 8.698 5.892 1.00 75.31 197 TYR A CA 1
ATOM 1590 C C . TYR A 1 197 ? 16.190 7.669 4.872 1.00 75.31 197 TYR A C 1
ATOM 1592 O O . TYR A 1 197 ? 15.349 6.970 4.301 1.00 75.31 197 TYR A O 1
ATOM 1600 N N . PRO A 1 198 ? 17.516 7.527 4.659 1.00 75.94 198 PRO A N 1
ATOM 1601 C CA . PRO A 1 198 ? 18.015 6.543 3.721 1.00 75.94 198 PRO A CA 1
ATOM 1602 C C . PRO A 1 198 ? 17.660 5.105 4.062 1.00 75.94 198 PRO A C 1
ATOM 1604 O O . PRO A 1 198 ? 17.102 4.392 3.223 1.00 75.94 198 PRO A O 1
ATOM 1607 N N . SER A 1 199 ? 17.904 4.703 5.304 1.00 79.00 199 SER A N 1
ATOM 1608 C CA . SER A 1 199 ? 17.640 3.335 5.735 1.00 79.00 199 SER A CA 1
ATOM 1609 C C . SER A 1 199 ? 16.142 3.051 5.811 1.00 79.00 199 SER A C 1
ATOM 1611 O O . SER A 1 199 ? 15.733 1.942 5.497 1.00 79.00 199 SER A O 1
ATOM 1613 N N . ILE A 1 200 ? 15.278 4.037 6.089 1.00 83.94 200 ILE A N 1
ATOM 1614 C CA . ILE A 1 200 ? 13.819 3.840 5.970 1.00 83.94 200 ILE A CA 1
ATOM 1615 C C . ILE A 1 200 ? 13.418 3.473 4.534 1.00 83.94 200 ILE A C 1
ATOM 1617 O O . ILE A 1 200 ? 12.642 2.541 4.328 1.00 83.94 200 ILE A O 1
ATOM 1621 N N . VAL A 1 201 ? 13.919 4.187 3.524 1.00 81.75 201 VAL A N 1
ATOM 1622 C CA . VAL A 1 201 ? 13.581 3.878 2.122 1.00 81.75 201 VAL A CA 1
ATOM 1623 C C . VAL A 1 201 ? 14.091 2.485 1.751 1.00 81.75 201 VAL A C 1
ATOM 1625 O O . VAL A 1 201 ? 13.359 1.676 1.191 1.00 81.75 201 VAL A O 1
ATOM 1628 N N . VAL A 1 202 ? 15.335 2.190 2.105 1.00 79.38 202 VAL A N 1
ATOM 1629 C CA . VAL A 1 202 ? 16.039 0.959 1.740 1.00 79.38 202 VAL A CA 1
ATOM 1630 C C . VAL A 1 202 ? 15.490 -0.256 2.492 1.00 79.38 202 VAL A C 1
ATOM 1632 O O . VAL A 1 202 ? 15.032 -1.218 1.879 1.00 79.38 202 VAL A O 1
ATOM 1635 N N . GLU A 1 203 ? 15.500 -0.214 3.821 1.00 83.50 203 GLU A N 1
ATOM 1636 C CA . GLU A 1 203 ? 15.199 -1.353 4.694 1.00 83.50 203 GLU A CA 1
ATOM 1637 C C . GLU A 1 203 ? 13.705 -1.558 4.935 1.00 83.50 203 GLU A C 1
ATOM 1639 O O . GLU A 1 203 ? 13.311 -2.614 5.443 1.00 83.50 203 GLU A O 1
ATOM 1644 N N . LYS A 1 204 ? 12.875 -0.562 4.598 1.00 91.62 204 LYS A N 1
ATOM 1645 C CA . LYS A 1 204 ? 11.423 -0.626 4.781 1.00 91.62 204 LYS A CA 1
ATOM 1646 C C . LYS A 1 204 ? 10.682 -0.532 3.451 1.00 91.62 204 LYS A C 1
ATOM 1648 O O . LYS A 1 204 ? 10.081 -1.523 3.052 1.00 91.62 204 LYS A O 1
ATOM 1653 N N . GLU A 1 205 ? 10.743 0.595 2.735 1.00 91.50 205 GLU A N 1
ATOM 1654 C CA . GLU A 1 205 ? 9.962 0.784 1.492 1.00 91.50 205 GLU A CA 1
ATOM 1655 C C . GLU A 1 205 ? 10.356 -0.212 0.389 1.00 91.50 205 GLU A C 1
ATOM 1657 O O . GLU A 1 205 ? 9.513 -0.955 -0.116 1.00 91.50 205 GLU A O 1
ATOM 1662 N N . MET A 1 206 ? 11.644 -0.275 0.047 1.00 89.12 206 MET A N 1
ATOM 1663 C CA . MET A 1 206 ? 12.147 -1.167 -0.997 1.00 89.12 206 MET A CA 1
ATOM 1664 C C . MET A 1 206 ? 12.140 -2.625 -0.541 1.00 89.12 206 MET A C 1
ATOM 1666 O O . MET A 1 206 ? 11.632 -3.499 -1.250 1.00 89.12 206 MET A O 1
ATOM 1670 N N . ARG A 1 207 ? 12.650 -2.885 0.669 1.00 91.38 207 ARG A N 1
ATOM 1671 C CA . ARG A 1 207 ? 12.747 -4.243 1.213 1.00 91.38 207 ARG A CA 1
ATOM 1672 C C . ARG A 1 207 ? 11.384 -4.912 1.384 1.00 91.38 207 ARG A C 1
ATOM 1674 O O . ARG A 1 207 ? 11.300 -6.118 1.193 1.00 91.38 207 ARG A O 1
ATOM 1681 N N . LEU A 1 208 ? 10.308 -4.169 1.667 1.00 96.56 208 LEU A N 1
ATOM 1682 C CA . LEU A 1 208 ? 8.953 -4.735 1.704 1.00 96.56 208 LEU A CA 1
ATOM 1683 C C . LEU A 1 208 ? 8.580 -5.406 0.371 1.00 96.56 208 LEU A C 1
ATOM 1685 O O . LEU A 1 208 ? 8.015 -6.494 0.367 1.00 96.56 208 LEU A O 1
ATOM 1689 N N . SER A 1 209 ? 8.923 -4.795 -0.762 1.00 95.19 209 SER A N 1
ATOM 1690 C CA . SER A 1 209 ? 8.654 -5.399 -2.074 1.00 95.19 209 SER A CA 1
ATOM 1691 C C . SER A 1 209 ? 9.622 -6.540 -2.382 1.00 95.19 209 SER A C 1
ATOM 1693 O O . SER A 1 209 ? 9.205 -7.583 -2.880 1.00 95.19 209 SER A O 1
ATOM 1695 N N . GLU A 1 210 ? 10.896 -6.387 -2.015 1.00 90.50 210 GLU A N 1
ATOM 1696 C CA . GLU A 1 210 ? 11.909 -7.439 -2.155 1.00 90.50 210 GLU A CA 1
ATOM 1697 C C . GLU A 1 210 ? 11.503 -8.735 -1.439 1.00 90.50 210 GLU A C 1
ATOM 1699 O O . GLU A 1 210 ? 11.632 -9.819 -2.016 1.00 90.50 210 GLU A O 1
ATOM 1704 N N . VAL A 1 211 ? 10.987 -8.644 -0.207 1.00 94.06 211 VAL A N 1
ATOM 1705 C CA . VAL A 1 211 ? 10.580 -9.836 0.552 1.00 94.06 211 VAL A CA 1
ATOM 1706 C C . VAL A 1 211 ? 9.375 -10.525 -0.084 1.00 94.06 211 VAL A C 1
ATOM 1708 O O . VAL A 1 211 ? 9.341 -11.753 -0.098 1.00 94.06 211 VAL A O 1
ATOM 1711 N N . MET A 1 212 ? 8.435 -9.784 -0.684 1.00 97.44 212 MET A N 1
ATOM 1712 C CA . MET A 1 212 ? 7.309 -10.383 -1.416 1.00 97.44 212 MET A CA 1
ATOM 1713 C C . MET A 1 212 ? 7.800 -11.151 -2.644 1.00 97.44 212 MET A C 1
ATOM 1715 O O . MET A 1 212 ? 7.479 -12.329 -2.808 1.00 97.44 212 MET A O 1
ATO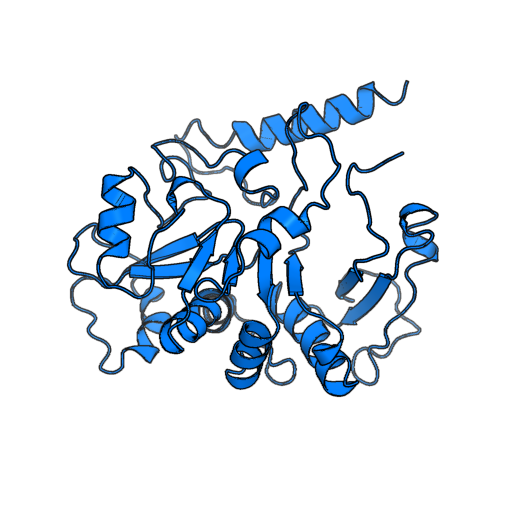M 1719 N N . LEU A 1 213 ? 8.645 -10.505 -3.454 1.00 93.88 213 LEU A N 1
ATOM 1720 C CA . LEU A 1 213 ? 9.222 -11.091 -4.665 1.00 93.88 213 LEU A CA 1
ATOM 1721 C C . LEU A 1 213 ? 10.065 -12.333 -4.349 1.00 93.88 213 LEU A C 1
ATOM 1723 O O . LEU A 1 213 ? 9.954 -13.352 -5.032 1.00 93.88 213 LEU A O 1
ATOM 1727 N N . SER A 1 214 ? 10.856 -12.282 -3.276 1.00 89.12 214 SER A N 1
ATOM 1728 C CA . SER A 1 214 ? 11.706 -13.397 -2.834 1.00 89.12 214 SER A CA 1
ATOM 1729 C C . SER A 1 214 ? 10.910 -14.586 -2.287 1.00 89.12 214 SER A C 1
ATOM 1731 O O . SER A 1 214 ? 11.393 -15.714 -2.340 1.00 89.12 214 SER A O 1
ATOM 1733 N N . ASN A 1 215 ? 9.683 -14.357 -1.808 1.00 95.81 215 ASN A N 1
ATOM 1734 C CA . ASN A 1 215 ? 8.747 -15.410 -1.399 1.00 95.81 215 ASN A CA 1
ATOM 1735 C C . ASN A 1 215 ? 7.878 -15.925 -2.565 1.00 95.81 215 ASN A C 1
ATOM 1737 O O . ASN A 1 215 ? 6.935 -16.680 -2.351 1.00 95.81 215 ASN A O 1
ATOM 1741 N N . GLY A 1 216 ? 8.192 -15.547 -3.809 1.00 94.12 216 GLY A N 1
ATOM 1742 C CA . GLY A 1 216 ? 7.507 -16.031 -5.011 1.00 94.12 216 GLY A CA 1
ATOM 1743 C C . GLY A 1 216 ? 6.201 -15.306 -5.345 1.00 94.12 216 GLY A C 1
ATOM 1744 O O . GLY A 1 216 ? 5.593 -15.601 -6.382 1.00 94.12 216 GLY A O 1
ATOM 1745 N N . TYR A 1 217 ? 5.797 -14.330 -4.532 1.00 98.06 217 TYR A N 1
ATOM 1746 C CA . TYR A 1 217 ? 4.655 -13.462 -4.800 1.00 98.06 217 TYR A CA 1
ATOM 1747 C C . TYR A 1 217 ? 5.053 -12.290 -5.689 1.00 98.06 217 TYR A C 1
ATOM 1749 O O . TYR A 1 217 ? 6.224 -11.950 -5.820 1.00 98.06 217 TYR A O 1
ATOM 1757 N N . ASN A 1 218 ? 4.075 -11.684 -6.346 1.00 97.19 218 ASN A N 1
ATOM 1758 C CA . ASN A 1 218 ? 4.269 -10.505 -7.174 1.00 97.19 218 ASN A CA 1
ATOM 1759 C C . ASN A 1 218 ? 3.750 -9.251 -6.458 1.00 97.19 218 ASN A C 1
ATOM 1761 O O . ASN A 1 218 ? 2.986 -9.324 -5.488 1.00 97.19 218 ASN A O 1
ATOM 1765 N N . ILE A 1 219 ? 4.171 -8.097 -6.965 1.00 96.38 219 ILE A N 1
ATOM 1766 C CA . ILE A 1 219 ? 3.662 -6.785 -6.567 1.00 96.38 219 ILE A CA 1
ATOM 1767 C C . ILE A 1 219 ? 2.876 -6.180 -7.733 1.00 96.38 219 ILE A C 1
ATOM 1769 O O . ILE A 1 219 ? 3.161 -6.480 -8.891 1.00 96.38 219 ILE A O 1
ATOM 1773 N N . ALA A 1 220 ? 1.916 -5.309 -7.445 1.00 95.88 220 ALA A N 1
ATOM 1774 C CA . ALA A 1 220 ? 1.183 -4.577 -8.476 1.00 95.88 220 ALA A CA 1
ATOM 1775 C C . ALA A 1 220 ? 0.845 -3.156 -8.009 1.00 95.88 220 ALA A C 1
ATOM 1777 O O . ALA A 1 220 ? 1.097 -2.782 -6.860 1.00 95.88 220 ALA A O 1
ATOM 1778 N N . SER A 1 221 ? 0.296 -2.334 -8.901 1.00 94.38 221 SER A N 1
ATOM 1779 C CA . SER A 1 221 ? -0.231 -1.024 -8.528 1.00 94.38 221 SER A CA 1
ATOM 1780 C C . SER A 1 221 ? -1.509 -0.673 -9.272 1.00 94.38 221 SER A C 1
ATOM 1782 O O . SER A 1 221 ? -1.918 -1.376 -10.191 1.00 94.38 221 SER A O 1
ATOM 1784 N N . LEU A 1 222 ? -2.131 0.436 -8.869 1.00 93.31 222 LEU A N 1
ATOM 1785 C CA . LEU A 1 222 ? -3.281 1.012 -9.569 1.00 93.31 222 LEU A CA 1
ATOM 1786 C C . LEU A 1 222 ? -2.938 1.580 -10.956 1.00 93.31 222 LEU A C 1
ATOM 1788 O O . LEU A 1 222 ? -3.849 1.930 -11.702 1.00 93.31 222 LEU A O 1
ATOM 1792 N N . LEU A 1 223 ? -1.649 1.719 -11.285 1.00 87.94 223 LEU A N 1
ATOM 1793 C CA . LEU A 1 223 ? -1.222 2.279 -12.560 1.00 87.94 223 LEU A CA 1
ATOM 1794 C C . LEU A 1 223 ? -1.502 1.303 -13.702 1.00 87.94 223 LEU A C 1
ATOM 1796 O O . LEU A 1 223 ? -1.019 0.172 -13.692 1.00 87.94 223 LEU A O 1
ATOM 1800 N N . ASP A 1 224 ? -2.185 1.773 -14.739 1.00 84.56 224 ASP A N 1
ATOM 1801 C CA . ASP A 1 224 ? -2.518 0.957 -15.910 1.00 84.56 224 ASP A CA 1
ATOM 1802 C C . ASP A 1 224 ? -1.249 0.453 -16.618 1.00 84.56 224 ASP A C 1
ATOM 1804 O O . ASP A 1 224 ? -1.156 -0.696 -17.048 1.00 84.56 224 ASP A O 1
ATOM 1808 N N . CYS A 1 225 ? -0.194 1.274 -16.637 1.00 82.19 225 CYS A N 1
ATOM 1809 C CA . CYS A 1 225 ? 1.085 0.897 -17.234 1.00 82.19 225 CYS A CA 1
ATOM 1810 C C . CYS A 1 225 ? 1.771 -0.294 -16.537 1.00 82.19 225 CYS A C 1
ATOM 1812 O O . CYS A 1 225 ? 2.505 -1.035 -17.199 1.00 82.19 225 CYS A O 1
ATOM 1814 N N . SER A 1 226 ? 1.524 -0.503 -15.238 1.00 85.25 226 SER A N 1
ATOM 1815 C CA . SER A 1 226 ? 2.096 -1.606 -14.459 1.00 85.25 226 SER A CA 1
ATOM 1816 C C . SER A 1 226 ? 1.238 -2.875 -14.526 1.00 85.25 226 SER A C 1
ATOM 1818 O O . SER A 1 226 ? 1.704 -3.956 -14.157 1.00 85.25 226 SER A O 1
ATO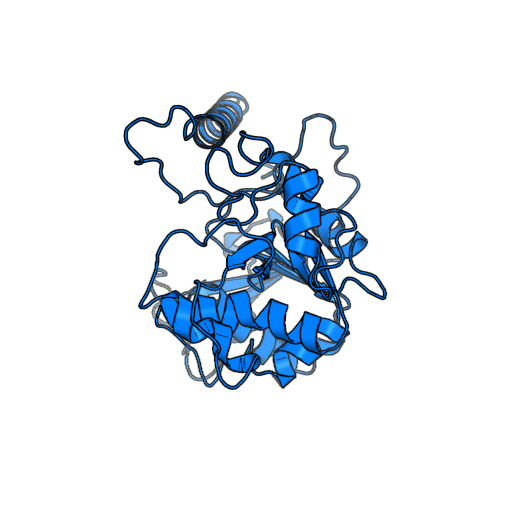M 1820 N N . TYR A 1 227 ? 0.003 -2.766 -15.029 1.00 88.38 227 TYR A N 1
ATOM 1821 C CA . TYR A 1 227 ? -0.978 -3.843 -15.005 1.00 88.38 227 TYR A CA 1
ATOM 1822 C C . TYR A 1 227 ? -0.479 -5.103 -15.723 1.00 88.38 227 TYR A C 1
ATOM 1824 O O . TYR A 1 227 ? -0.073 -5.076 -16.888 1.00 88.38 227 TYR A O 1
ATOM 1832 N N . GLY A 1 228 ? -0.512 -6.238 -15.027 1.00 87.88 228 GLY A N 1
ATOM 1833 C CA . GLY A 1 228 ? -0.120 -7.537 -15.576 1.00 87.88 228 GLY A CA 1
ATOM 1834 C C . GLY A 1 228 ? 1.388 -7.770 -15.722 1.00 87.88 228 GLY A C 1
ATOM 1835 O O . GLY A 1 228 ? 1.767 -8.869 -16.125 1.00 87.88 228 GLY A O 1
ATOM 1836 N N . ILE A 1 229 ? 2.246 -6.802 -15.373 1.00 88.62 229 ILE A N 1
ATOM 1837 C CA . ILE A 1 229 ? 3.699 -7.016 -15.362 1.00 88.62 229 ILE A CA 1
ATOM 1838 C C . ILE A 1 229 ? 4.064 -7.998 -14.240 1.00 88.62 229 ILE A C 1
ATOM 1840 O O . ILE A 1 229 ? 3.618 -7.878 -13.097 1.00 88.62 229 ILE A O 1
ATOM 1844 N N . ASP A 1 230 ? 4.906 -8.980 -14.562 1.00 90.94 230 ASP A N 1
ATOM 1845 C CA . ASP A 1 230 ? 5.487 -9.890 -13.576 1.00 90.94 230 ASP A CA 1
ATOM 1846 C C . ASP A 1 230 ? 6.841 -9.366 -13.083 1.00 90.94 230 ASP A C 1
ATOM 1848 O O . ASP A 1 230 ? 7.883 -9.568 -13.713 1.00 90.94 230 ASP A O 1
ATOM 1852 N N . PHE A 1 231 ? 6.830 -8.701 -11.929 1.00 88.00 231 PHE A N 1
ATOM 1853 C CA . PHE A 1 231 ? 8.014 -8.079 -11.336 1.00 88.00 231 PHE A CA 1
ATOM 1854 C C . PHE A 1 231 ? 8.989 -9.083 -10.710 1.00 88.00 231 PHE A C 1
ATOM 1856 O O . PHE A 1 231 ? 10.089 -8.698 -10.319 1.00 88.00 231 PHE A O 1
ATOM 1863 N N . ARG A 1 232 ? 8.639 -10.376 -10.656 1.00 86.56 232 ARG A N 1
ATOM 1864 C CA . ARG A 1 232 ? 9.538 -11.445 -10.183 1.00 86.56 232 ARG A CA 1
ATOM 1865 C C . ARG A 1 232 ? 10.593 -11.817 -11.226 1.00 86.56 232 ARG A C 1
ATOM 1867 O O . ARG A 1 232 ? 11.660 -12.318 -10.882 1.00 86.56 232 ARG A O 1
ATOM 1874 N N . GLY A 1 233 ? 10.278 -11.630 -12.509 1.00 78.88 233 GLY A N 1
ATOM 1875 C CA . GLY A 1 233 ? 11.172 -11.956 -13.621 1.00 78.88 233 GLY A CA 1
ATOM 1876 C C . GLY A 1 233 ? 12.202 -10.860 -13.888 1.00 78.88 233 GLY A C 1
ATOM 1877 O O . GLY A 1 233 ? 12.097 -9.766 -13.363 1.00 78.88 233 GLY A O 1
ATOM 1878 N N . VAL A 1 234 ? 13.177 -11.104 -14.764 1.00 73.12 234 VAL A N 1
ATOM 1879 C CA . VAL A 1 234 ? 14.197 -10.094 -15.137 1.00 73.12 234 VAL A CA 1
ATOM 1880 C C . VAL A 1 234 ? 13.736 -9.122 -16.234 1.00 73.12 234 VAL A C 1
ATOM 1882 O O . VAL A 1 234 ? 14.383 -8.112 -16.485 1.00 73.12 234 VAL A O 1
ATOM 1885 N N . ASN A 1 235 ? 12.606 -9.411 -16.889 1.00 75.00 235 ASN A N 1
ATOM 1886 C CA . ASN A 1 235 ? 12.133 -8.673 -18.065 1.00 75.00 235 ASN A CA 1
ATOM 1887 C C . ASN A 1 235 ? 11.205 -7.491 -17.740 1.00 75.00 235 ASN A C 1
ATOM 1889 O O . ASN A 1 235 ? 10.868 -6.737 -18.650 1.00 75.00 235 ASN A O 1
ATOM 1893 N N . HIS A 1 236 ? 10.802 -7.296 -16.481 1.00 78.56 236 HIS A N 1
ATOM 1894 C CA . HIS A 1 236 ? 9.807 -6.279 -16.118 1.00 78.56 236 HIS A CA 1
ATOM 1895 C C . HIS A 1 236 ? 10.224 -4.856 -16.519 1.00 78.56 236 HIS A C 1
ATOM 1897 O O . HIS A 1 236 ? 9.391 -4.071 -16.960 1.00 78.56 236 HIS A O 1
ATOM 1903 N N . GLY A 1 237 ? 11.520 -4.525 -16.449 1.00 74.12 237 GLY A N 1
ATOM 1904 C CA . GLY A 1 237 ? 12.019 -3.226 -16.909 1.00 74.12 237 GLY A CA 1
ATOM 1905 C C . GLY A 1 237 ? 11.846 -3.029 -18.419 1.00 74.12 237 GLY A C 1
ATOM 1906 O O . GLY A 1 237 ? 11.487 -1.940 -18.864 1.00 74.12 237 GLY A O 1
ATOM 1907 N N . LYS A 1 238 ? 12.074 -4.082 -19.215 1.00 75.25 238 LYS A N 1
ATOM 1908 C CA . LYS A 1 238 ? 11.844 -4.061 -20.667 1.00 75.25 238 LYS A CA 1
ATOM 1909 C C . LYS A 1 238 ? 10.368 -3.900 -20.991 1.00 75.25 238 LYS A C 1
ATOM 1911 O O . LYS A 1 238 ? 10.020 -3.025 -21.777 1.00 75.25 238 LYS A O 1
ATOM 1916 N N . GLU A 1 239 ? 9.520 -4.681 -20.334 1.00 82.00 239 GLU A N 1
ATOM 1917 C CA . GLU A 1 239 ? 8.072 -4.603 -20.512 1.00 82.00 239 GLU A CA 1
ATOM 1918 C C . GLU A 1 239 ? 7.531 -3.207 -20.156 1.00 82.00 239 GLU A C 1
ATOM 1920 O O . GLU A 1 239 ? 6.750 -2.637 -20.915 1.00 82.00 239 GLU A O 1
ATOM 1925 N N . ALA A 1 240 ? 8.013 -2.601 -19.064 1.00 77.56 240 ALA A N 1
ATOM 1926 C CA . ALA A 1 240 ? 7.674 -1.227 -18.699 1.00 77.56 240 ALA A CA 1
ATOM 1927 C C . ALA A 1 240 ? 8.049 -0.219 -19.804 1.00 77.56 240 ALA A C 1
ATOM 1929 O O . ALA A 1 240 ? 7.223 0.606 -20.198 1.00 77.56 240 ALA A O 1
ATOM 1930 N N . ARG A 1 241 ? 9.265 -0.312 -20.364 1.00 74.75 241 ARG A N 1
ATOM 1931 C CA . ARG A 1 241 ? 9.720 0.592 -21.436 1.00 74.75 241 ARG A CA 1
ATOM 1932 C C . ARG A 1 241 ? 8.951 0.415 -22.739 1.00 74.75 241 ARG A C 1
ATOM 1934 O O . ARG A 1 241 ? 8.622 1.413 -23.373 1.00 74.75 241 ARG A O 1
ATOM 1941 N N . GLU A 1 242 ? 8.659 -0.821 -23.138 1.00 80.00 242 GLU A N 1
ATOM 1942 C CA . GLU A 1 242 ? 7.855 -1.109 -24.337 1.00 80.00 242 GLU A CA 1
ATOM 1943 C C . GLU A 1 242 ? 6.442 -0.519 -2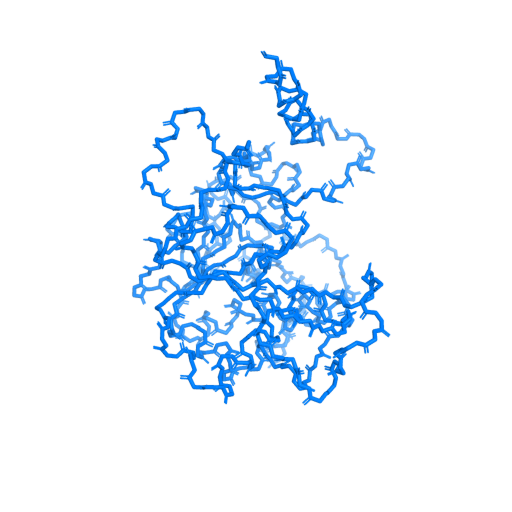4.225 1.00 80.00 242 GLU A C 1
ATOM 1945 O O . GLU A 1 242 ? 5.847 -0.136 -25.231 1.00 80.00 242 GLU A O 1
ATOM 1950 N N . ARG A 1 243 ? 5.946 -0.354 -22.994 1.00 78.31 243 ARG A N 1
ATOM 1951 C CA . ARG A 1 243 ? 4.698 0.346 -22.677 1.00 78.31 243 ARG A CA 1
ATOM 1952 C C . ARG A 1 243 ? 4.860 1.862 -22.519 1.00 78.31 243 ARG A C 1
ATOM 1954 O O . ARG A 1 243 ? 3.897 2.521 -22.172 1.00 78.31 243 ARG A O 1
ATOM 1961 N N . GLY A 1 244 ? 6.038 2.447 -22.740 1.00 70.19 244 GLY A N 1
ATOM 1962 C CA . GLY A 1 244 ? 6.262 3.891 -22.573 1.00 70.19 244 GLY A CA 1
ATOM 1963 C C . GLY A 1 244 ? 6.296 4.368 -21.114 1.00 70.19 244 GLY A C 1
ATOM 1964 O O . GLY A 1 244 ? 6.148 5.563 -20.847 1.00 70.19 244 GLY A O 1
ATOM 1965 N N . TRP A 1 245 ? 6.497 3.451 -20.165 1.00 72.00 245 TRP A N 1
ATOM 1966 C CA . TRP A 1 245 ? 6.608 3.746 -18.740 1.00 72.00 245 TRP A CA 1
ATOM 1967 C C . TRP A 1 245 ? 8.073 3.785 -18.297 1.00 72.00 245 TRP A C 1
ATOM 1969 O O . TRP A 1 245 ? 8.863 2.893 -18.614 1.00 72.00 245 TRP A O 1
ATOM 1979 N N . GLN A 1 246 ? 8.442 4.825 -17.545 1.00 69.50 246 GLN A N 1
ATOM 1980 C CA . GLN A 1 246 ? 9.770 4.984 -16.952 1.00 69.50 246 GLN A CA 1
ATOM 1981 C C . GLN A 1 246 ? 9.645 4.940 -15.425 1.00 69.50 246 GLN A C 1
ATOM 1983 O O . GLN A 1 246 ? 9.482 5.983 -14.786 1.00 69.50 246 GLN A O 1
ATOM 1988 N N . PRO A 1 247 ? 9.724 3.748 -14.811 1.00 61.22 247 PRO A N 1
ATOM 1989 C CA . PRO A 1 247 ? 9.336 3.580 -13.418 1.00 61.22 247 PRO A CA 1
ATOM 1990 C C . PRO A 1 247 ? 10.282 4.221 -12.398 1.00 61.22 247 PRO A C 1
ATOM 1992 O O . PRO A 1 247 ? 10.001 4.124 -11.225 1.00 61.22 247 PRO A O 1
ATOM 1995 N N . TRP A 1 248 ? 11.341 4.925 -12.798 1.00 58.56 248 TRP A N 1
ATOM 1996 C CA . TRP A 1 248 ? 12.305 5.603 -11.916 1.00 58.56 248 TRP A CA 1
ATOM 1997 C C . TRP A 1 248 ? 11.749 6.798 -11.140 1.00 58.56 248 TRP A C 1
ATOM 1999 O O . TRP A 1 248 ? 12.405 7.317 -10.233 1.00 58.56 248 TRP A O 1
ATOM 2009 N N . ASN A 1 249 ? 10.617 7.340 -11.607 1.00 56.78 249 ASN A N 1
ATOM 2010 C CA . ASN A 1 249 ? 10.151 8.651 -11.175 1.00 56.78 249 ASN A CA 1
ATOM 2011 C C . ASN A 1 249 ? 8.674 8.923 -11.506 1.00 56.78 249 ASN A C 1
ATOM 2013 O O . ASN A 1 249 ? 8.323 10.058 -11.805 1.00 56.78 249 ASN A O 1
ATOM 2017 N N . ASP A 1 250 ? 7.815 7.906 -11.485 1.00 52.12 250 ASP A N 1
ATOM 2018 C CA . ASP A 1 250 ? 6.374 7.928 -11.821 1.00 52.12 250 ASP A CA 1
ATOM 2019 C C . ASP A 1 250 ? 5.543 9.125 -11.281 1.00 52.12 250 ASP A C 1
ATOM 2021 O O . ASP A 1 250 ? 4.584 9.573 -11.916 1.00 52.12 250 ASP A O 1
ATOM 2025 N N . ILE A 1 251 ? 5.925 9.706 -10.141 1.00 51.31 251 ILE A N 1
ATOM 2026 C CA . ILE A 1 251 ? 5.285 10.904 -9.555 1.00 51.31 251 ILE A CA 1
ATOM 2027 C C . ILE A 1 251 ? 5.805 12.242 -10.161 1.00 51.31 251 ILE A C 1
ATOM 2029 O O . ILE A 1 251 ? 5.219 13.325 -9.976 1.00 51.31 251 ILE A O 1
ATOM 2033 N N . TYR A 1 252 ? 6.905 12.206 -10.907 1.00 50.03 252 TYR A N 1
ATOM 2034 C CA . TYR A 1 252 ? 7.542 13.343 -11.568 1.00 50.03 252 TYR A CA 1
ATOM 2035 C C . TYR A 1 252 ? 7.255 13.351 -13.075 1.00 50.03 252 TYR A C 1
ATOM 2037 O O . TYR A 1 252 ? 6.838 12.373 -13.679 1.00 50.03 252 TYR A O 1
ATOM 2045 N N . CYS A 1 253 ? 7.379 14.537 -13.667 1.00 47.91 253 CYS A N 1
ATOM 2046 C CA . CYS A 1 253 ? 7.020 14.803 -15.056 1.00 47.91 253 CYS A CA 1
ATOM 2047 C C . CYS A 1 253 ? 7.782 13.865 -16.009 1.00 47.91 253 CYS A C 1
ATOM 2049 O O . CYS A 1 253 ? 8.984 13.702 -15.817 1.00 47.91 253 CYS A O 1
ATOM 2051 N N . HIS A 1 254 ? 7.109 13.354 -17.045 1.00 50.38 254 HIS A N 1
ATOM 2052 C CA . HIS A 1 254 ? 7.657 12.540 -18.145 1.00 50.38 254 HIS A CA 1
ATOM 2053 C C . HIS A 1 254 ? 7.821 11.038 -17.867 1.00 50.38 254 HIS A C 1
ATOM 2055 O O . HIS A 1 254 ? 8.127 10.270 -18.777 1.00 50.38 254 HIS A O 1
ATOM 2061 N N . ALA A 1 255 ? 7.566 10.592 -16.635 1.00 56.16 255 ALA A N 1
ATOM 2062 C CA . ALA A 1 255 ? 7.768 9.200 -16.244 1.00 56.16 255 ALA A CA 1
ATOM 2063 C C . ALA A 1 255 ? 6.593 8.264 -16.586 1.00 56.16 255 ALA A C 1
ATOM 2065 O O . ALA A 1 255 ? 6.765 7.046 -16.617 1.00 56.16 255 ALA A O 1
ATOM 2066 N N . TYR A 1 256 ? 5.409 8.816 -16.862 1.00 64.62 256 TYR A N 1
ATOM 2067 C CA . TYR A 1 256 ? 4.190 8.074 -17.189 1.00 64.62 256 TYR A CA 1
ATOM 2068 C C . TYR A 1 256 ? 3.685 8.532 -18.564 1.00 64.62 256 TYR A C 1
ATOM 2070 O O . TYR A 1 256 ? 3.000 9.547 -18.652 1.00 64.62 256 TYR A O 1
ATOM 2078 N N . PHE A 1 257 ? 4.091 7.840 -19.638 1.00 64.69 257 PHE A N 1
ATOM 2079 C CA . PHE A 1 257 ? 3.781 8.192 -21.037 1.00 64.69 257 PHE A CA 1
ATOM 2080 C C . PHE A 1 257 ? 4.181 9.622 -21.444 1.00 64.69 257 PHE A C 1
ATOM 2082 O O . PHE A 1 257 ? 3.427 10.313 -22.119 1.00 64.69 257 PHE A O 1
ATOM 2089 N N . ASP A 1 258 ? 5.357 10.090 -21.011 1.00 62.59 258 ASP A N 1
ATOM 2090 C CA . ASP A 1 258 ? 5.803 11.488 -21.175 1.00 62.59 258 ASP A CA 1
ATOM 2091 C C . ASP A 1 258 ? 4.907 12.529 -20.448 1.00 62.59 258 ASP A C 1
ATOM 2093 O O . ASP A 1 258 ? 5.075 13.744 -20.574 1.00 62.59 258 ASP A O 1
ATOM 2097 N N . GLU A 1 259 ? 4.005 12.057 -19.582 1.00 62.78 259 GLU A N 1
ATOM 2098 C CA . GLU A 1 259 ? 3.109 12.847 -18.739 1.00 62.78 259 GLU A CA 1
ATOM 2099 C C . GLU A 1 259 ? 3.332 12.556 -17.236 1.00 62.78 259 GLU A C 1
ATOM 2101 O O . GLU A 1 259 ? 4.355 12.005 -16.815 1.00 62.78 259 GLU A O 1
ATOM 2106 N N . LYS A 1 260 ? 2.402 13.020 -16.391 1.00 68.19 260 LYS A N 1
ATOM 2107 C CA . LYS A 1 260 ? 2.300 12.657 -14.969 1.00 68.19 260 LYS A CA 1
ATOM 2108 C C . LYS A 1 260 ? 1.101 11.739 -14.767 1.00 68.19 260 LYS A C 1
ATOM 2110 O O . LYS A 1 260 ? 0.068 11.977 -15.386 1.00 68.19 260 LYS A O 1
ATOM 2115 N N . CYS A 1 261 ? 1.192 10.818 -13.805 1.00 74.75 261 CYS A N 1
ATOM 2116 C CA . CYS A 1 261 ? 0.050 10.006 -13.379 1.00 74.75 261 CYS A CA 1
ATOM 2117 C C . CYS A 1 261 ? -1.164 10.889 -13.042 1.00 74.75 261 CYS A C 1
ATOM 2119 O O . CYS A 1 261 ? -1.051 11.888 -12.311 1.00 74.75 261 CYS A O 1
ATOM 2121 N N . HIS A 1 262 ? -2.336 10.527 -13.565 1.00 78.81 262 HIS A N 1
ATOM 2122 C CA . HIS A 1 262 ? -3.551 11.292 -13.318 1.00 78.81 262 HIS A CA 1
ATOM 2123 C C . HIS A 1 262 ? -4.011 11.087 -11.858 1.00 78.81 262 HIS A C 1
ATOM 2125 O O . HIS A 1 262 ? -4.049 9.952 -11.388 1.00 78.81 262 HIS A O 1
ATOM 2131 N N . PRO A 1 263 ? -4.455 12.128 -11.118 1.00 79.81 263 PRO A N 1
ATOM 2132 C CA . PRO A 1 263 ? -4.851 11.982 -9.708 1.00 79.81 263 PRO A CA 1
ATOM 2133 C C . PRO A 1 263 ? -5.978 10.974 -9.425 1.00 79.81 263 PRO A C 1
ATOM 2135 O O . PRO A 1 263 ? -6.159 10.562 -8.286 1.00 79.81 263 PRO A O 1
ATOM 2138 N N . TYR A 1 264 ? -6.772 10.632 -10.441 1.00 85.25 264 TYR A N 1
ATOM 2139 C CA . TYR A 1 264 ? -7.831 9.616 -10.343 1.00 85.25 264 TYR A CA 1
ATOM 2140 C C . TYR A 1 264 ? -7.320 8.187 -10.507 1.00 85.25 264 TYR A C 1
ATOM 2142 O O . TYR A 1 264 ? -8.008 7.268 -10.087 1.00 85.25 264 TYR A O 1
ATOM 2150 N N . GLU A 1 265 ? -6.150 8.006 -11.110 1.00 85.50 265 GLU A N 1
ATOM 2151 C CA . GLU A 1 265 ? -5.539 6.692 -11.296 1.00 85.50 265 GLU A CA 1
ATOM 2152 C C . GLU A 1 265 ? -4.868 6.228 -10.004 1.00 85.50 265 GLU A C 1
ATOM 2154 O O . GLU A 1 265 ? -5.088 5.116 -9.548 1.00 85.50 265 GLU A O 1
ATOM 2159 N N . THR A 1 266 ? -4.143 7.125 -9.330 1.00 85.69 266 THR A N 1
ATOM 2160 C CA . THR A 1 266 ? -3.473 6.788 -8.065 1.00 85.69 266 THR A CA 1
ATOM 2161 C C . THR A 1 266 ? -4.390 6.874 -6.846 1.00 85.69 266 THR A C 1
ATOM 2163 O O . THR A 1 266 ? -3.984 6.458 -5.762 1.00 85.69 266 THR A O 1
ATOM 2166 N N . VAL A 1 267 ? -5.599 7.446 -6.994 1.00 89.00 267 VAL A N 1
ATOM 2167 C CA . VAL A 1 267 ? -6.619 7.724 -5.951 1.00 89.00 267 VAL A CA 1
ATOM 2168 C C . VAL A 1 267 ? -6.163 8.717 -4.871 1.00 89.00 267 VAL A C 1
ATOM 2170 O O . VAL A 1 267 ? -6.928 9.586 -4.448 1.00 89.00 267 VAL A O 1
ATOM 2173 N N . PHE A 1 268 ? -4.910 8.639 -4.442 1.00 87.00 268 PHE A N 1
ATOM 2174 C CA . PHE A 1 268 ? -4.250 9.520 -3.496 1.00 87.00 268 PHE A CA 1
ATOM 2175 C C . PHE A 1 268 ? -3.018 10.150 -4.139 1.00 87.00 268 PHE A C 1
ATOM 2177 O O . PHE A 1 268 ? -2.301 9.512 -4.910 1.00 87.00 268 PHE A O 1
ATOM 2184 N N . VAL A 1 269 ? -2.743 11.410 -3.800 1.00 79.25 269 VAL A N 1
ATOM 2185 C CA . VAL A 1 269 ? -1.553 12.123 -4.288 1.00 79.25 269 VAL A CA 1
ATOM 2186 C C . VAL A 1 269 ? -0.808 12.774 -3.129 1.00 79.25 269 VAL A C 1
ATOM 2188 O O . VAL A 1 269 ? -1.420 13.440 -2.296 1.00 79.25 269 VAL A O 1
ATOM 2191 N N . LYS A 1 270 ? 0.522 12.631 -3.067 1.00 74.31 270 LYS A N 1
ATOM 2192 C CA . LYS A 1 270 ? 1.367 13.319 -2.073 1.00 74.31 270 LYS A CA 1
ATOM 2193 C C . LYS A 1 270 ? 1.298 14.841 -2.270 1.00 74.31 270 LYS A C 1
ATOM 2195 O O . LYS A 1 270 ? 1.746 15.374 -3.283 1.00 74.31 270 LYS A O 1
ATOM 2200 N N . SER A 1 271 ? 0.749 15.541 -1.280 1.00 60.97 271 SER A N 1
ATOM 2201 C CA . SER A 1 271 ? 0.450 16.982 -1.342 1.00 60.97 271 SER A CA 1
ATOM 2202 C C . SER A 1 271 ? 1.661 17.896 -1.119 1.00 60.97 271 SER A C 1
ATOM 2204 O O . SER A 1 271 ? 1.643 19.059 -1.516 1.00 60.97 271 SER A O 1
ATOM 2206 N N . ASN A 1 272 ? 2.721 17.366 -0.507 1.00 56.94 272 ASN A N 1
ATOM 2207 C CA . ASN A 1 272 ? 3.921 18.094 -0.089 1.00 56.94 272 ASN A CA 1
ATOM 2208 C C . ASN A 1 272 ? 5.073 18.064 -1.109 1.00 56.94 272 ASN A C 1
ATOM 2210 O O . ASN A 1 272 ? 6.143 18.597 -0.828 1.00 56.94 272 ASN A O 1
ATOM 2214 N N . ARG A 1 273 ? 4.883 17.472 -2.294 1.00 55.50 273 ARG A N 1
ATOM 2215 C CA . ARG A 1 273 ? 5.884 17.515 -3.370 1.00 55.50 273 ARG A CA 1
ATOM 2216 C C . ARG A 1 273 ? 5.746 18.824 -4.173 1.00 55.50 273 ARG A C 1
ATOM 2218 O O . ARG A 1 273 ? 5.154 18.837 -5.250 1.00 55.50 273 ARG A O 1
ATOM 2225 N N . SER A 1 274 ? 6.268 19.934 -3.639 1.00 45.06 274 SER A N 1
ATOM 2226 C CA . SER A 1 274 ? 6.490 21.199 -4.370 1.00 45.06 274 SER A CA 1
ATOM 2227 C C . SER A 1 274 ? 7.719 21.057 -5.295 1.00 45.06 274 SER A C 1
ATOM 2229 O O . SER A 1 274 ? 8.806 20.723 -4.847 1.00 45.06 274 SER A O 1
ATOM 2231 N N . THR A 1 275 ? 7.611 21.056 -6.628 1.00 43.03 275 THR A N 1
ATOM 2232 C CA . THR A 1 275 ? 7.339 22.172 -7.566 1.00 43.03 275 THR A CA 1
ATOM 2233 C C . THR A 1 275 ? 8.477 23.184 -7.808 1.00 43.03 275 THR A C 1
ATOM 2235 O O . THR A 1 275 ? 8.172 24.264 -8.295 1.00 43.03 275 THR A O 1
ATOM 2238 N N . ASN A 1 276 ? 9.758 22.871 -7.554 1.00 35.72 276 ASN A N 1
ATOM 2239 C CA . ASN A 1 276 ? 10.878 23.799 -7.835 1.00 35.72 276 ASN A CA 1
ATOM 2240 C C . ASN A 1 276 ? 11.989 23.237 -8.754 1.00 35.72 276 ASN A C 1
ATOM 2242 O O . ASN A 1 276 ? 13.155 23.566 -8.571 1.00 35.72 276 ASN A O 1
ATOM 2246 N N . ALA A 1 277 ? 11.663 22.430 -9.769 1.00 37.09 277 ALA A N 1
ATOM 2247 C CA . ALA A 1 277 ? 12.601 22.225 -10.880 1.00 37.09 277 ALA A CA 1
ATOM 2248 C C . ALA A 1 277 ? 12.471 23.414 -11.857 1.00 37.09 277 ALA A C 1
ATOM 2250 O O . ALA A 1 277 ? 11.398 23.575 -12.455 1.00 37.09 277 ALA A O 1
ATOM 2251 N N . PRO A 1 278 ? 13.493 24.275 -12.019 1.00 32.66 278 PRO A N 1
ATOM 2252 C CA . PRO A 1 278 ? 13.440 25.368 -12.983 1.00 32.66 278 PRO A CA 1
ATOM 2253 C C . PRO A 1 278 ? 13.343 24.786 -14.400 1.00 32.66 278 PRO A C 1
ATOM 2255 O O . PRO A 1 278 ? 14.137 23.930 -14.772 1.00 32.66 278 PRO A O 1
ATOM 2258 N N . GLY A 1 279 ? 12.366 25.236 -15.192 1.00 39.53 279 GLY A N 1
ATOM 2259 C CA . GLY A 1 279 ? 12.256 24.896 -16.621 1.00 39.53 279 GLY A CA 1
ATOM 2260 C C . GLY A 1 279 ? 11.212 23.838 -16.998 1.00 39.53 279 GLY A C 1
ATOM 2261 O O . GLY A 1 279 ? 10.873 23.731 -18.173 1.00 39.53 279 GLY A O 1
ATOM 2262 N N . VAL A 1 280 ? 10.617 23.121 -16.039 1.00 39.91 280 VAL A N 1
ATOM 2263 C CA . VAL A 1 280 ? 9.607 22.087 -16.334 1.00 39.91 280 VAL A CA 1
ATOM 2264 C C . VAL A 1 280 ? 8.196 22.654 -16.132 1.00 39.91 280 VAL A C 1
ATOM 2266 O O . VAL A 1 280 ? 7.792 22.976 -15.018 1.00 39.91 280 VAL A O 1
ATOM 2269 N N . ARG A 1 281 ? 7.401 22.772 -17.205 1.00 38.12 281 ARG A N 1
ATOM 2270 C CA . ARG A 1 281 ? 6.036 23.360 -17.189 1.00 38.12 281 ARG A CA 1
ATOM 2271 C C . ARG A 1 281 ? 4.957 22.523 -16.461 1.00 38.12 281 ARG A C 1
ATOM 2273 O O . ARG A 1 281 ? 3.795 22.918 -16.439 1.00 38.12 281 ARG A O 1
ATOM 2280 N N . SER A 1 282 ? 5.306 21.402 -15.833 1.00 44.97 282 SER A N 1
ATOM 2281 C CA . SER A 1 282 ? 4.373 20.346 -15.388 1.00 44.97 282 SER A CA 1
ATOM 2282 C C . SER A 1 282 ? 4.026 20.227 -13.866 1.00 44.97 282 SER A C 1
ATOM 2284 O O . SER A 1 282 ? 3.103 19.487 -13.520 1.00 44.97 282 SER A O 1
ATOM 2286 N N . PRO A 1 283 ? 4.572 21.003 -12.897 1.00 45.50 283 PRO A N 1
ATOM 2287 C CA . PRO A 1 283 ? 4.090 20.969 -11.500 1.00 45.50 283 PRO A CA 1
ATOM 2288 C C . PRO A 1 283 ? 2.688 21.570 -11.273 1.00 45.50 283 PRO A C 1
ATOM 2290 O O . PRO A 1 283 ? 2.150 21.529 -10.166 1.00 45.50 283 PRO A O 1
ATOM 2293 N N . PHE A 1 284 ? 2.085 22.156 -12.306 1.00 51.19 284 PHE A N 1
ATOM 2294 C CA . PHE A 1 284 ? 0.851 22.914 -12.173 1.00 51.19 284 PHE A CA 1
ATOM 2295 C C . PHE A 1 284 ? -0.416 22.057 -12.148 1.00 51.19 284 PHE A C 1
ATOM 2297 O O . PHE A 1 284 ? -1.376 22.512 -11.542 1.00 51.19 284 PHE A O 1
ATOM 2304 N N . HIS A 1 285 ? -0.470 20.862 -12.749 1.00 57.59 285 HIS A N 1
ATOM 2305 C CA . HIS A 1 285 ? -1.750 20.149 -12.889 1.00 57.59 285 HIS A CA 1
ATOM 2306 C C . HIS A 1 285 ? -2.329 19.716 -11.537 1.00 57.59 285 HIS A C 1
ATOM 2308 O O . HIS A 1 285 ? -3.388 20.205 -11.165 1.00 57.59 285 HIS A O 1
ATOM 2314 N N . THR A 1 286 ? -1.622 18.902 -10.747 1.00 58.75 286 THR A N 1
ATOM 2315 C CA . THR A 1 286 ? -2.111 18.447 -9.433 1.00 58.75 286 THR A CA 1
ATOM 2316 C C . THR A 1 286 ? -2.309 19.610 -8.464 1.00 58.75 286 THR A C 1
ATOM 2318 O O . THR A 1 286 ? -3.368 19.728 -7.861 1.00 58.75 286 THR A O 1
ATOM 2321 N N . ALA A 1 287 ? -1.343 20.526 -8.341 1.00 60.66 287 ALA A N 1
ATOM 2322 C CA . ALA A 1 287 ? -1.467 21.663 -7.428 1.00 60.66 287 ALA A CA 1
ATOM 2323 C C . ALA A 1 287 ? -2.615 22.614 -7.826 1.00 60.66 287 ALA A C 1
ATOM 2325 O O . ALA A 1 287 ? -3.373 23.061 -6.961 1.00 60.66 287 ALA A O 1
ATOM 2326 N N . ARG A 1 288 ? -2.808 22.896 -9.128 1.00 64.88 288 ARG A N 1
ATOM 2327 C CA . ARG A 1 288 ? -3.959 23.683 -9.612 1.00 64.88 288 ARG A CA 1
ATOM 2328 C C . ARG A 1 288 ? -5.262 22.907 -9.500 1.00 64.88 288 ARG A C 1
ATOM 2330 O O . ARG A 1 288 ? -6.258 23.526 -9.153 1.00 64.88 288 ARG A O 1
ATOM 2337 N N . PHE A 1 289 ? -5.270 21.601 -9.747 1.00 67.38 289 PHE A N 1
ATOM 2338 C CA . PHE A 1 289 ? -6.437 20.736 -9.581 1.00 67.38 289 PHE A CA 1
ATOM 2339 C C . PHE A 1 289 ? -6.888 20.715 -8.118 1.00 67.38 289 PHE A C 1
ATOM 2341 O O . PHE A 1 289 ? -8.059 20.953 -7.826 1.00 67.38 289 PHE A O 1
ATOM 2348 N N . MET A 1 290 ? -5.947 20.561 -7.185 1.00 68.12 290 MET A N 1
ATOM 2349 C CA . MET A 1 290 ? -6.192 20.624 -5.745 1.00 68.12 290 MET A CA 1
ATOM 2350 C C . MET A 1 290 ? -6.668 22.011 -5.303 1.00 68.12 290 MET A C 1
ATOM 2352 O O . MET A 1 290 ? -7.670 22.114 -4.592 1.00 68.12 290 MET A O 1
ATOM 2356 N N . LYS A 1 291 ? -6.021 23.086 -5.779 1.00 69.81 291 LYS A N 1
ATOM 2357 C CA . LYS A 1 291 ? -6.454 24.473 -5.531 1.00 69.81 291 LYS A CA 1
ATOM 2358 C C . LYS A 1 291 ? -7.853 24.738 -6.093 1.00 69.81 291 LYS A C 1
ATOM 2360 O O . LYS A 1 291 ? -8.688 25.317 -5.408 1.00 69.81 291 LYS A O 1
ATOM 2365 N N . TRP A 1 292 ? -8.137 24.284 -7.312 1.00 71.25 292 TRP A N 1
ATOM 2366 C CA . TRP A 1 292 ? -9.453 24.390 -7.935 1.00 71.25 292 TRP A CA 1
ATOM 2367 C C . TRP A 1 292 ? -10.501 23.632 -7.120 1.00 71.25 292 TRP A C 1
ATOM 2369 O O . TRP A 1 292 ? -11.512 24.228 -6.761 1.00 71.25 292 TRP A O 1
ATOM 2379 N N . LYS A 1 293 ? -10.246 22.373 -6.741 1.00 67.19 293 LYS A N 1
ATOM 2380 C CA . LYS A 1 293 ? -11.172 21.554 -5.940 1.00 67.19 293 LYS A CA 1
ATOM 2381 C C . LYS A 1 293 ? -11.449 22.192 -4.573 1.00 67.19 293 LYS A C 1
ATOM 2383 O O . LYS A 1 293 ? -12.604 22.216 -4.149 1.00 67.19 293 LYS A O 1
ATOM 2388 N N . LYS A 1 294 ? -10.432 22.776 -3.921 1.00 68.50 294 LYS A N 1
ATOM 2389 C CA . LYS A 1 294 ? -10.592 23.569 -2.687 1.00 68.50 294 LYS A CA 1
ATOM 2390 C C . LYS A 1 294 ? -11.503 24.784 -2.912 1.00 68.50 294 LYS A C 1
ATOM 2392 O O . LYS A 1 294 ? -12.498 24.927 -2.207 1.00 68.50 294 LYS A O 1
ATOM 2397 N N . ASN A 1 295 ? -11.237 25.579 -3.949 1.00 71.75 295 ASN A N 1
ATOM 2398 C CA . ASN A 1 295 ? -12.051 26.748 -4.293 1.00 71.75 295 ASN A CA 1
ATOM 2399 C C . ASN A 1 295 ? -13.507 26.370 -4.643 1.00 71.75 295 ASN A C 1
ATOM 2401 O O . ASN A 1 295 ? -14.431 27.116 -4.330 1.00 71.75 295 ASN A O 1
ATOM 2405 N N . GLN A 1 296 ? -13.740 25.217 -5.286 1.00 68.12 296 GLN A N 1
ATOM 2406 C CA . GLN A 1 296 ? -15.097 24.719 -5.552 1.00 68.12 296 GLN A CA 1
ATOM 2407 C C . GLN A 1 296 ? -15.825 24.321 -4.262 1.00 68.12 296 GLN A C 1
ATOM 2409 O O . GLN A 1 296 ? -17.016 24.597 -4.135 1.00 68.12 296 GLN A O 1
ATOM 2414 N N . LYS A 1 297 ? -15.129 23.698 -3.297 1.00 61.78 297 LYS A N 1
ATOM 2415 C CA . LYS A 1 297 ? -15.708 23.377 -1.981 1.00 61.78 297 LYS A CA 1
ATOM 2416 C C . LYS A 1 297 ? -16.131 24.641 -1.229 1.00 61.78 297 LYS A C 1
ATOM 2418 O O . LYS A 1 297 ? -17.193 24.637 -0.625 1.00 61.78 297 LYS A O 1
ATOM 2423 N N . GLU A 1 298 ? -15.343 25.713 -1.290 1.00 60.28 298 GLU A N 1
ATOM 2424 C CA . GLU A 1 298 ? -15.675 27.000 -0.655 1.00 60.28 298 GLU A CA 1
ATOM 2425 C C . GLU A 1 298 ? -16.893 27.675 -1.310 1.00 60.28 298 GLU A C 1
ATOM 2427 O O . GLU A 1 298 ? -17.767 28.169 -0.606 1.00 60.28 298 GLU A O 1
ATOM 2432 N N . LYS A 1 299 ? -17.012 27.617 -2.645 1.00 60.97 299 LYS A N 1
ATOM 2433 C CA . LYS A 1 299 ? -18.157 28.182 -3.388 1.00 60.97 299 LYS A CA 1
ATOM 2434 C C . LYS A 1 299 ? -19.475 27.421 -3.207 1.00 60.97 299 LYS A C 1
ATOM 2436 O O . LYS A 1 299 ? -20.529 28.011 -3.387 1.00 60.97 299 LYS A O 1
ATOM 2441 N N . ARG A 1 300 ? -19.421 26.126 -2.876 1.00 52.34 300 ARG A N 1
ATOM 2442 C CA . ARG A 1 300 ? -20.593 25.260 -2.629 1.00 52.34 300 ARG A CA 1
ATOM 2443 C C . ARG A 1 300 ? -21.089 25.287 -1.173 1.00 52.34 300 ARG A C 1
ATOM 2445 O O . ARG A 1 300 ? -21.927 24.471 -0.813 1.00 52.34 300 ARG A O 1
ATOM 2452 N N . LYS A 1 301 ? -20.539 26.167 -0.326 1.00 46.59 301 LYS A N 1
ATOM 2453 C CA . LYS A 1 301 ? -21.021 26.427 1.047 1.00 46.59 301 LYS A CA 1
ATOM 2454 C C . LYS A 1 301 ? -22.081 27.547 1.118 1.00 46.59 301 LYS A C 1
ATOM 2456 O O . LYS A 1 301 ? -22.332 28.062 2.204 1.00 46.59 301 LYS A O 1
ATOM 2461 N N . LEU A 1 302 ? -22.674 27.907 -0.020 1.00 33.50 302 LEU A N 1
ATOM 2462 C CA . LEU A 1 302 ? -23.897 28.704 -0.172 1.00 33.50 302 LEU A CA 1
ATOM 2463 C C . LEU A 1 302 ? -25.007 27.781 -0.681 1.00 33.50 302 LEU A C 1
ATOM 2465 O O . LEU A 1 302 ? -26.177 28.052 -0.348 1.00 33.50 302 LEU A O 1
#

pLDDT: mean 74.57, std 19.98, range [32.0, 98.62]

Sequence (302 aa):
MDNGVKYDKDVDYMFVVNIDGFSLKSEVDSKTNPSFFSPSEKFGNALEGVSAKLMMRDNVGRDFGGYSCVVDRLVSNGLINEYDYFVFLNQTVTGPLFPRWYDNKRHWSNLFTDLINEKDKLIGATINCYGRMKGDQPKDPRIGSHLIWDNYKEPTMDDTHPWAPHVQSFCFAMDRTAIEIAIDNNIFDYNNIVDDYPSIVVEKEMRLSEVMLSNGYNIASLLDCSYGIDFRGVNHGKEARERGWQPWNDIYCHAYFDEKCHPYETVFVKSNRSTNAPGVRSPFHTARFMKWKKNQKEKRKL

Radius of gyration: 20.01 Å; chains: 1; bounding box: 54×45×55 Å

Secondary structure (DSSP, 8-state):
---S----TTS-EEEEEESTT----SS--TTT----B--HHHHGGGGTT--EEEEEE-S-SHHHHHHHHHHHHHHHTT-GGG-SEEEEE-TTEE-----TT----S-TTHHHHTT--SSEEEEES-EEEEE--TT---SSGGGTTTTSSTT--PPP--TTSPEEEEE-TTEEEEEHHHHHHHHHTTTT-SSS---SHHHHIIIIIIHHHHHHHHTT-EEEES-GGGTT--TTSTTHHHHHHHTTB-TT-TTSTTTBTTB---TTTSSSEETT-----TT-S-THHHHHHHHHHHHHHHHTT-